Protein 1PVT (pdb70)

CATH classification: 3.40.225.10

Nearest PDB structures (foldseek):
  1pvt-assembly1_A  TM=1.004E+00  e=1.040E-46  Thermotoga maritima
  1gt7-assembly1_A  TM=8.682E-01  e=1.923E-16  Escherichia coli
  1ojr-assembly1_A  TM=8.677E-01  e=1.843E-15  Escherichia coli
  2v9e-assembly1_A  TM=8.369E-01  e=2.083E-15  Escherichia coli
  2v2a-assembly1_A  TM=8.675E-01  e=1.224E-14  Escherichia coli

Secondary structure (P-SEA, 3-state):
cccaaaaaaaaaaaaaaaaccccccccbbbbbbccccccccccccccccccccccccbbbbccccccccccccccbbbbbbbcccbbbbcccccccccccccccccccccccccccbbbbbbbccccccccccccccccccccaaaaaacccccccccccccccaaaaaaaaaaaccccccccccccbbbbcccaaaaaaaaaaaaaaaaaaaaaaaacccccc

Organism: Thermotoga maritima (strain ATCC 43589 / DSM 3109 / JCM 10099 / NBRC 100826 / MSB8) (NCBI:txid243274)

Structure (mmCIF, N/CA/C/O backbone):
data_1PVT
#
_entry.id   1PVT
#
_cell.length_a   108.510
_cell.length_b   108.510
_cell.length_c   53.996
_cell.angle_alpha   90.00
_cell.angle_beta   90.00
_cell.angle_gamma   90.00
#
_symmetry.space_group_name_H-M   'P 4 21 2'
#
loop_
_entity.id
_entity.type
_entity.pdbx_description
1 polymer 'sugar-phosphate aldolase'
2 water water
#
loop_
_atom_site.group_PDB
_atom_site.id
_atom_site.type_symbol
_atom_site.label_atom_id
_atom_site.label_alt_id
_atom_site.label_comp_id
_atom_site.label_asym_id
_atom_site.label_entity_id
_atom_site.label_seq_id
_atom_site.pdbx_PDB_ins_code
_atom_site.Cartn_x
_atom_site.Cartn_y
_atom_site.Cartn_z
_atom_site.occupancy
_atom_site.B_iso_or_equiv
_atom_site.auth_seq_id
_atom_site.auth_comp_id
_atom_site.auth_asym_id
_atom_site.auth_atom_id
_atom_site.pdbx_PDB_model_num
ATOM 1 N N . GLY A 1 1 X 5.604 31.357 -3.555 1.00 95.62 2 GLY A N 1
ATOM 2 C CA . GLY A 1 1 X 6.975 31.454 -2.983 1.00 96.04 2 GLY A CA 1
ATOM 3 C C . GLY A 1 1 X 6.965 31.401 -1.467 1.00 96.42 2 GLY A C 1
ATOM 4 O O . GLY A 1 1 X 7.416 32.338 -0.811 1.00 95.76 2 GLY A O 1
ATOM 5 N N . HIS A 1 2 X 6.453 30.298 -0.921 1.00 97.06 1 HIS A N 1
ATOM 6 C CA . HIS A 1 2 X 6.356 30.079 0.525 1.00 97.82 1 HIS A CA 1
ATOM 7 C C . HIS A 1 2 X 7.332 30.900 1.377 1.00 97.32 1 HIS A C 1
ATOM 8 O O . HIS A 1 2 X 6.934 31.489 2.382 1.00 97.10 1 HIS A O 1
ATOM 23 N N . ARG A 1 4 ? 9.213 33.707 0.414 1.00 92.30 2 ARG A N 1
ATOM 24 C CA . ARG A 1 4 ? 9.063 35.143 0.170 1.00 90.96 2 ARG A CA 1
ATOM 25 C C . ARG A 1 4 ? 7.837 35.769 0.859 1.00 88.66 2 ARG A C 1
ATOM 26 O O . ARG A 1 4 ? 7.801 36.976 1.115 1.00 87.89 2 ARG A O 1
ATOM 34 N N . GLU A 1 5 ? 6.832 34.943 1.139 1.00 86.26 3 GLU A N 1
ATOM 35 C CA . GLU A 1 5 ? 5.607 35.380 1.817 1.00 83.41 3 GLU A CA 1
ATOM 36 C C . GLU A 1 5 ? 5.882 35.379 3.326 1.00 79.75 3 GLU A C 1
ATOM 37 O O . GLU A 1 5 ? 5.480 36.296 4.046 1.00 79.46 3 GLU A O 1
ATOM 43 N N . THR A 1 6 ? 6.567 34.333 3.787 1.00 74.77 4 THR A N 1
ATOM 44 C CA . THR A 1 6 ? 6.940 34.183 5.185 1.00 69.52 4 THR A CA 1
ATOM 45 C C . THR A 1 6 ? 7.586 35.495 5.624 1.00 66.47 4 THR A C 1
ATOM 46 O O . THR A 1 6 ? 7.352 35.984 6.741 1.00 64.75 4 THR A O 1
ATOM 50 N N . ILE A 1 7 ? 8.389 36.057 4.718 1.00 63.80 5 ILE A N 1
ATOM 51 C CA . ILE A 1 7 ? 9.092 37.322 4.932 1.00 60.88 5 ILE A CA 1
ATOM 52 C C . ILE A 1 7 ? 8.116 38.418 5.294 1.00 60.70 5 ILE A C 1
ATOM 53 O O . ILE A 1 7 ? 8.327 39.163 6.250 1.00 60.71 5 ILE A O 1
ATOM 58 N N . ARG A 1 8 ? 7.061 38.525 4.496 1.00 60.47 6 ARG A N 1
ATOM 59 C CA . ARG A 1 8 ? 6.027 39.513 4.730 1.00 60.91 6 ARG A CA 1
ATOM 60 C C . ARG A 1 8 ? 5.420 39.257 6.102 1.00 59.25 6 ARG A C 1
ATOM 61 O O . ARG A 1 8 ? 5.116 40.195 6.835 1.00 59.91 6 ARG A O 1
ATOM 69 N N . GLU A 1 9 ? 5.274 37.983 6.456 1.00 58.39 7 GLU A N 1
ATOM 70 C CA . GLU A 1 9 ? 4.691 37.602 7.740 1.00 57.36 7 GLU A CA 1
ATOM 71 C C . GLU A 1 9 ? 5.585 38.051 8.872 1.00 54.20 7 GLU A C 1
ATOM 72 O O . GLU A 1 9 ? 5.122 38.397 9.961 1.00 52.92 7 GLU A O 1
ATOM 78 N N . ILE A 1 10 ? 6.880 38.026 8.609 1.00 51.54 8 ILE A N 1
ATOM 79 C CA . ILE A 1 10 ? 7.848 38.463 9.590 1.00 49.28 8 ILE A CA 1
ATOM 80 C C . ILE A 1 10 ? 7.840 39.982 9.666 1.00 47.57 8 ILE A C 1
ATOM 81 O O . ILE A 1 10 ? 7.815 40.554 10.755 1.00 47.92 8 ILE A O 1
ATOM 86 N N . GLN A 1 11 ? 7.871 40.634 8.507 1.00 45.72 9 GLN A N 1
ATOM 87 C CA . GLN A 1 11 ? 7.871 42.087 8.456 1.00 44.01 9 GLN A CA 1
ATOM 88 C C . GLN A 1 11 ? 6.647 42.669 9.142 1.00 43.27 9 GLN A C 1
ATOM 89 O O . GLN A 1 11 ? 6.749 43.650 9.880 1.00 43.15 9 GLN A O 1
ATOM 95 N N . LYS A 1 12 ? 5.493 42.059 8.903 1.00 42.68 10 LYS A N 1
ATOM 96 C CA . LYS A 1 12 ? 4.259 42.515 9.523 1.00 42.90 10 LYS A CA 1
ATOM 97 C C . LYS A 1 12 ? 4.401 42.473 11.046 1.00 40.98 10 LYS A C 1
ATOM 98 O O . LYS A 1 12 ? 4.021 43.417 11.734 1.00 42.20 10 LYS A O 1
ATOM 104 N N . VAL A 1 13 ? 4.961 41.388 11.572 1.00 39.65 11 VAL A N 1
ATOM 105 C CA . VAL A 1 13 ? 5.165 41.253 13.021 1.00 37.06 11 VAL A CA 1
ATOM 106 C C . VAL A 1 13 ? 6.154 42.301 13.550 1.00 35.29 11 VAL A C 1
ATOM 107 O O . VAL A 1 13 ? 5.970 42.843 14.641 1.00 33.90 11 VAL A O 1
ATOM 111 N N . ALA A 1 14 ? 7.195 42.580 12.773 1.00 33.08 12 ALA A N 1
ATOM 112 C CA . ALA A 1 14 ? 8.191 43.566 13.160 1.00 32.13 12 ALA A CA 1
ATOM 113 C C . ALA A 1 14 ? 7.488 44.881 13.341 1.00 33.55 12 ALA A C 1
ATOM 114 O O . ALA A 1 14 ? 7.765 45.612 14.279 1.00 33.90 12 ALA A O 1
ATOM 116 N N . TYR A 1 15 ? 6.574 45.185 12.428 1.00 35.84 13 TYR A N 1
ATOM 117 C CA . TYR A 1 15 ? 5.829 46.433 12.491 1.00 37.38 13 TYR A CA 1
ATOM 118 C C . TYR A 1 15 ? 5.021 46.542 13.765 1.00 37.31 13 TYR A C 1
ATOM 119 O O . TYR A 1 15 ? 5.176 47.491 14.528 1.00 37.73 13 TYR A O 1
ATOM 128 N N . TRP A 1 16 ? 4.146 45.575 13.995 1.00 37.42 14 TRP A N 1
ATOM 129 C CA . TRP A 1 16 ? 3.324 45.610 15.185 1.00 38.25 14 TRP A CA 1
ATOM 130 C C . TRP A 1 16 ? 4.122 45.674 16.465 1.00 38.94 14 TRP A C 1
ATOM 131 O O . TRP A 1 16 ? 3.713 46.294 17.444 1.00 40.36 14 TRP A O 1
ATOM 142 N N . LEU A 1 17 ? 5.274 45.030 16.441 1.00 39.86 15 LEU A N 1
ATOM 143 C CA . LEU A 1 17 ? 6.189 45.000 17.573 1.00 39.94 15 LEU A CA 1
ATOM 144 C C . LEU A 1 17 ? 6.649 46.439 17.894 1.00 39.81 15 LEU A C 1
ATOM 145 O O . LEU A 1 17 ? 6.648 46.866 19.056 1.00 40.00 15 LEU A O 1
ATOM 150 N N . ALA A 1 18 ? 7.032 47.175 16.849 1.00 39.65 16 ALA A N 1
ATOM 151 C CA . ALA A 1 18 ? 7.508 48.549 16.984 1.00 39.48 16 ALA A CA 1
ATOM 152 C C . ALA A 1 18 ? 6.397 49.532 17.326 1.00 39.21 16 ALA A C 1
ATOM 153 O O . ALA A 1 18 ? 6.534 50.349 18.231 1.00 40.03 16 ALA A O 1
ATOM 155 N N . ILE A 1 19 ? 5.292 49.443 16.602 1.00 38.75 17 ILE A N 1
ATOM 156 C CA . ILE A 1 19 ? 4.170 50.344 16.818 1.00 38.39 17 ILE A CA 1
ATOM 157 C C . ILE A 1 19 ? 3.569 50.212 18.204 1.00 38.68 17 ILE A C 1
ATOM 158 O O . ILE A 1 19 ? 3.094 51.190 18.751 1.00 39.29 17 ILE A O 1
ATOM 163 N N . LYS A 1 20 ? 3.571 49.012 18.773 1.00 39.07 18 LYS A N 1
ATOM 164 C CA . LYS A 1 20 ? 2.997 48.847 20.097 1.00 38.71 18 LYS A CA 1
ATOM 165 C C . LYS A 1 20 ? 4.063 48.969 21.161 1.00 38.66 18 LYS A C 1
ATOM 166 O O . LYS A 1 20 ? 3.823 48.697 22.334 1.00 39.57 18 LYS A O 1
ATOM 172 N N . GLY A 1 21 ? 5.248 49.391 20.739 1.00 38.42 19 GLY A N 1
ATOM 173 C CA . GLY A 1 21 ? 6.333 49.589 21.678 1.00 40.59 19 GLY A CA 1
ATOM 174 C C . GLY A 1 21 ? 6.905 48.338 22.303 1.00 42.70 19 GLY A C 1
ATOM 175 O O . GLY A 1 21 ? 7.787 48.405 23.169 1.00 44.08 19 GLY A O 1
ATOM 176 N N . LEU A 1 22 ? 6.415 47.186 21.876 1.00 43.31 20 LEU A N 1
ATOM 177 C CA . LEU A 1 22 ? 6.912 45.928 22.403 1.00 44.36 20 LEU A CA 1
ATOM 178 C C . LEU A 1 22 ? 8.424 45.774 22.173 1.00 45.69 20 LEU A C 1
ATOM 179 O O . LEU A 1 22 ? 9.113 45.095 22.930 1.00 45.99 20 LEU A O 1
ATOM 184 N N . SER A 1 23 ? 8.949 46.419 21.138 1.00 47.37 21 SER A N 1
ATOM 185 C CA . SER A 1 23 ? 10.376 46.331 20.859 1.00 48.74 21 SER A CA 1
ATOM 186 C C . SER A 1 23 ? 10.974 47.721 20.585 1.00 50.76 21 SER A C 1
ATOM 187 O O . SER A 1 23 ? 10.382 48.532 19.868 1.00 51.35 21 SER A O 1
ATOM 190 N N . GLU A 1 24 ? 12.144 47.996 21.161 1.00 52.94 22 GLU A N 1
ATOM 191 C CA . GLU A 1 24 ? 12.799 49.293 20.982 1.00 54.58 22 GLU A CA 1
ATOM 192 C C . GLU A 1 24 ? 14.263 49.206 20.580 1.00 53.41 22 GLU A C 1
ATOM 193 O O . GLU A 1 24 ? 14.948 48.237 20.897 1.00 53.89 22 GLU A O 1
ATOM 199 N N . ALA A 1 25 ? 14.747 50.240 19.906 1.00 51.57 23 ALA A N 1
ATOM 200 C CA . ALA A 1 25 ? 16.125 50.246 19.471 1.00 50.64 23 ALA A CA 1
ATOM 201 C C . ALA A 1 25 ? 16.280 49.021 18.585 1.00 51.59 23 ALA A C 1
ATOM 202 O O . ALA A 1 25 ? 15.457 48.781 17.707 1.00 50.92 23 ALA A O 1
ATOM 204 N N . ASN A 1 26 ? 17.321 48.236 18.827 1.00 52.51 24 ASN A N 1
ATOM 205 C CA . ASN A 1 26 ? 17.568 47.032 18.043 1.00 53.71 24 ASN A CA 1
ATOM 206 C C . ASN A 1 26 ? 17.421 45.820 18.935 1.00 54.54 24 ASN A C 1
ATOM 207 O O . ASN A 1 26 ? 17.840 44.723 18.578 1.00 55.00 24 ASN A O 1
ATOM 212 N N . ALA A 1 27 ? 16.826 46.034 20.099 1.00 55.19 25 ALA A N 1
ATOM 213 C CA . ALA A 1 27 ? 16.629 44.978 21.079 1.00 56.05 25 ALA A CA 1
ATOM 214 C C . ALA A 1 27 ? 15.447 44.098 20.726 1.00 57.00 25 ALA A C 1
ATOM 215 O O . ALA A 1 27 ? 14.338 44.283 21.248 1.00 60.32 25 ALA A O 1
ATOM 217 N N . GLY A 1 28 ? 15.680 43.132 19.854 1.00 56.11 26 GLY A N 1
ATOM 218 C CA . GLY A 1 28 ? 14.607 42.240 19.458 1.00 55.22 26 GLY A CA 1
ATOM 219 C C . GLY A 1 28 ? 14.884 41.588 18.112 1.00 54.27 26 GLY A C 1
ATOM 220 O O . GLY A 1 28 ? 15.286 42.266 17.154 1.00 55.33 26 GLY A O 1
ATOM 221 N N . ASN A 1 29 ? 14.672 40.276 18.036 1.00 50.78 27 ASN A N 1
ATOM 222 C CA . ASN A 1 29 ? 14.909 39.550 16.807 1.00 47.33 27 ASN A CA 1
ATOM 223 C C . ASN A 1 29 ? 13.823 38.546 16.609 1.00 45.78 27 ASN A C 1
ATOM 224 O O . ASN A 1 29 ? 13.103 38.202 17.547 1.00 44.83 27 ASN A O 1
ATOM 229 N N . ILE A 1 30 ? 13.727 38.064 15.379 1.00 44.74 28 ILE A N 1
ATOM 230 C CA . ILE A 1 30 ? 12.726 37.078 15.013 1.00 43.02 28 ILE A CA 1
ATOM 231 C C . ILE A 1 30 ? 13.433 36.005 14.217 1.00 45.02 28 ILE A C 1
ATOM 232 O O . ILE A 1 30 ? 14.438 36.277 13.570 1.00 45.43 28 ILE A O 1
ATOM 237 N N . SER A 1 31 ? 12.920 34.785 14.266 1.00 49.12 29 SER A N 1
ATOM 238 C CA . SER A 1 31 ? 13.518 33.685 13.506 1.00 53.46 29 SER A CA 1
ATOM 239 C C . SER A 1 31 ? 12.461 32.640 13.139 1.00 55.42 29 SER A C 1
ATOM 240 O O . SER A 1 31 ? 11.679 32.178 13.990 1.00 54.57 29 SER A O 1
ATOM 243 N N . VAL A 1 32 ? 12.434 32.279 11.861 1.00 58.14 30 VAL A N 1
ATOM 244 C CA . VAL A 1 32 ? 11.476 31.293 11.386 1.00 62.16 30 VAL A CA 1
ATOM 245 C C . VAL A 1 32 ? 12.231 30.183 10.672 1.00 65.08 30 VAL A C 1
ATOM 246 O O . VAL A 1 32 ? 13.150 30.438 9.885 1.00 65.24 30 VAL A O 1
ATOM 250 N N . ARG A 1 33 ? 11.833 28.950 10.956 1.00 68.97 31 ARG A N 1
ATOM 251 C CA . ARG A 1 33 ? 12.463 27.789 10.355 1.00 72.05 31 ARG A CA 1
ATOM 252 C C . ARG A 1 33 ? 11.697 27.365 9.115 1.00 74.26 31 ARG A C 1
ATOM 253 O O . ARG A 1 33 ? 10.512 27.050 9.182 1.00 73.96 31 ARG A O 1
ATOM 261 N N . LEU A 1 34 ? 12.376 27.392 7.976 1.00 77.75 32 LEU A N 1
ATOM 262 C CA . LEU A 1 34 ? 11.769 26.982 6.721 1.00 81.68 32 LEU A CA 1
ATOM 263 C C . LEU A 1 34 ? 11.825 25.457 6.630 1.00 85.13 32 LEU A C 1
ATOM 264 O O . LEU A 1 34 ? 12.842 24.836 6.960 1.00 85.95 32 LEU A O 1
ATOM 269 N N . ASP A 1 35 ? 10.725 24.860 6.184 1.00 88.75 33 ASP A N 1
ATOM 270 C CA . ASP A 1 35 ? 10.607 23.406 6.042 1.00 91.70 33 ASP A CA 1
ATOM 271 C C . ASP A 1 35 ? 11.294 22.863 4.780 1.00 92.89 33 ASP A C 1
ATOM 272 O O . ASP A 1 35 ? 12.266 22.107 4.855 1.00 92.57 33 ASP A O 1
ATOM 277 N N . GLU A 1 36 ? 10.776 23.259 3.624 1.00 94.41 34 GLU A N 1
ATOM 278 C CA . GLU A 1 36 ? 11.314 22.825 2.344 1.00 96.42 34 GLU A CA 1
ATOM 279 C C . GLU A 1 36 ? 12.681 23.459 2.123 1.00 97.93 34 GLU A C 1
ATOM 280 O O . GLU A 1 36 ? 13.547 23.410 2.998 1.00 98.04 34 GLU A O 1
ATOM 286 N N . ARG A 1 37 ? 12.865 24.046 0.943 1.00 99.82 35 ARG A N 1
ATOM 287 C CA . ARG A 1 37 ? 14.113 24.711 0.583 1.00 101.33 35 ARG A CA 1
ATOM 288 C C . ARG A 1 37 ? 13.779 25.881 -0.318 1.00 101.62 35 ARG A C 1
ATOM 289 O O . ARG A 1 37 ? 12.833 25.821 -1.098 1.00 102.17 35 ARG A O 1
ATOM 297 N N . PRO A 1 38 ? 14.557 26.964 -0.223 1.00 101.86 36 PRO A N 1
ATOM 298 C CA . PRO A 1 38 ? 14.402 28.201 -0.999 1.00 103.21 36 PRO A CA 1
ATOM 299 C C . PRO A 1 38 ? 14.434 28.022 -2.522 1.00 104.84 36 PRO A C 1
ATOM 300 O O . PRO A 1 38 ? 15.425 27.536 -3.064 1.00 105.71 36 PRO A O 1
ATOM 304 N N . GLU A 1 39 ? 13.358 28.419 -3.205 1.00 106.36 37 GLU A N 1
ATOM 305 C CA . GLU A 1 39 ? 13.296 28.310 -4.667 1.00 107.68 37 GLU A CA 1
ATOM 306 C C . GLU A 1 39 ? 14.335 29.234 -5.304 1.00 107.61 37 GLU A C 1
ATOM 307 O O . GLU A 1 39 ? 15.150 28.798 -6.121 1.00 107.63 37 GLU A O 1
ATOM 313 N N . GLY A 1 40 ? 14.299 30.511 -4.936 1.00 107.55 38 GLY A N 1
ATOM 314 C CA . GLY A 1 40 ? 15.267 31.447 -5.473 1.00 107.89 38 GLY A CA 1
ATOM 315 C C . GLY A 1 40 ? 16.610 31.160 -4.832 1.00 108.14 38 GLY A C 1
ATOM 316 O O . GLY A 1 40 ? 17.153 31.984 -4.087 1.00 107.72 38 GLY A O 1
ATOM 317 N N . TYR A 1 41 ? 17.146 29.974 -5.107 1.00 108.43 39 TYR A N 1
ATOM 318 C CA . TYR A 1 41 ? 18.426 29.593 -4.532 1.00 108.36 39 TYR A CA 1
ATOM 319 C C . TYR A 1 41 ? 19.499 30.549 -5.016 1.00 107.20 39 TYR A C 1
ATOM 320 O O . TYR A 1 41 ? 19.739 30.671 -6.220 1.00 107.67 39 TYR A O 1
ATOM 329 N N . GLU A 1 42 ? 20.143 31.229 -4.073 1.00 104.81 40 GLU A N 1
ATOM 330 C CA . GLU A 1 42 ? 21.165 32.199 -4.419 1.00 102.63 40 GLU A CA 1
ATOM 331 C C . GLU A 1 42 ? 22.196 32.416 -3.313 1.00 99.51 40 GLU A C 1
ATOM 332 O O . GLU A 1 42 ? 22.071 33.355 -2.527 1.00 100.40 40 GLU A O 1
ATOM 338 N N . VAL A 1 43 ? 23.217 31.564 -3.251 1.00 94.47 41 VAL A N 1
ATOM 339 C CA . VAL A 1 43 ? 24.243 31.712 -2.226 1.00 89.83 41 VAL A CA 1
ATOM 340 C C . VAL A 1 43 ? 25.076 32.955 -2.489 1.00 87.91 41 VAL A C 1
ATOM 341 O O . VAL A 1 43 ? 25.787 33.042 -3.487 1.00 87.60 41 VAL A O 1
ATOM 345 N N . LYS A 1 44 ? 24.979 33.918 -1.581 1.00 85.70 42 LYS A N 1
ATOM 346 C CA . LYS A 1 44 ? 25.698 35.175 -1.714 1.00 83.48 42 LYS A CA 1
ATOM 347 C C . LYS A 1 44 ? 26.917 35.155 -0.811 1.00 81.20 42 LYS A C 1
ATOM 348 O O . LYS A 1 44 ? 27.936 35.768 -1.113 1.00 80.79 42 LYS A O 1
ATOM 354 N N . SER A 1 45 ? 26.816 34.446 0.304 1.00 79.17 43 SER A N 1
ATOM 355 C CA . SER A 1 45 ? 27.939 34.398 1.217 1.00 77.97 43 SER A CA 1
ATOM 356 C C . SER A 1 45 ? 28.003 33.160 2.097 1.00 77.97 43 SER A C 1
ATOM 357 O O . SER A 1 45 ? 27.000 32.502 2.367 1.00 77.76 43 SER A O 1
ATOM 360 N N . VAL A 1 46 ? 29.220 32.859 2.530 1.00 78.36 44 VAL A N 1
ATOM 361 C CA . VAL A 1 46 ? 29.513 31.727 3.397 1.00 78.59 44 VAL A CA 1
ATOM 362 C C . VAL A 1 46 ? 30.131 32.267 4.676 1.00 78.18 44 VAL A C 1
ATOM 363 O O . VAL A 1 46 ? 31.009 33.136 4.641 1.00 78.20 44 VAL A O 1
ATOM 367 N N . ASN A 1 47 ? 29.695 31.749 5.811 1.00 77.62 45 ASN A N 1
ATOM 368 C CA . ASN A 1 47 ? 30.235 32.251 7.053 1.00 77.10 45 ASN A CA 1
ATOM 369 C C . ASN A 1 47 ? 30.481 31.152 8.069 1.00 77.57 45 ASN A C 1
ATOM 370 O O . ASN A 1 47 ? 29.957 30.035 7.947 1.00 76.87 45 ASN A O 1
ATOM 375 N N . GLU A 1 48 ? 31.283 31.493 9.072 1.00 78.42 46 GLU A N 1
ATOM 376 C CA . GLU A 1 48 ? 31.654 30.568 10.133 1.00 80.00 46 GLU A CA 1
ATOM 377 C C . GLU A 1 48 ? 30.769 30.692 11.363 1.00 79.32 46 GLU A C 1
ATOM 378 O O . GLU A 1 48 ? 30.666 31.765 11.958 1.00 78.65 46 GLU A O 1
ATOM 384 N N . TYR A 1 49 ? 30.139 29.584 11.740 1.00 78.85 47 TYR A N 1
ATOM 385 C CA . TYR A 1 49 ? 29.289 29.557 12.918 1.00 79.04 47 TYR A CA 1
ATOM 386 C C . TYR A 1 49 ? 30.017 30.183 14.103 1.00 81.19 47 TYR A C 1
ATOM 387 O O . TYR A 1 49 ? 29.389 30.741 15.002 1.00 82.00 47 TYR A O 1
ATOM 396 N N . GLY A 1 50 ? 31.344 30.088 14.099 1.00 82.72 48 GLY A N 1
ATOM 397 C CA . GLY A 1 50 ? 32.126 30.621 15.200 1.00 83.64 48 GLY A CA 1
ATOM 398 C C . GLY A 1 50 ? 32.220 29.527 16.247 1.00 84.40 48 GLY A C 1
ATOM 399 O O . GLY A 1 50 ? 32.886 29.663 17.272 1.00 83.13 48 GLY A O 1
ATOM 400 N N . PHE A 1 51 ? 31.526 28.431 15.960 1.00 86.37 49 PHE A N 1
ATOM 401 C CA . PHE A 1 51 ? 31.480 27.256 16.822 1.00 89.13 49 PHE A CA 1
ATOM 402 C C . PHE A 1 51 ? 31.113 26.051 15.957 1.00 90.53 49 PHE A C 1
ATOM 403 O O . PHE A 1 51 ? 30.733 26.219 14.795 1.00 91.05 49 PHE A O 1
ATOM 411 N N . ASP A 1 52 ? 31.219 24.841 16.501 1.00 91.74 50 ASP A N 1
ATOM 412 C CA . ASP A 1 52 ? 30.894 23.667 15.698 1.00 92.74 50 ASP A CA 1
ATOM 413 C C . ASP A 1 52 ? 29.460 23.181 15.789 1.00 92.71 50 ASP A C 1
ATOM 414 O O . ASP A 1 52 ? 29.044 22.583 16.790 1.00 92.92 50 ASP A O 1
ATOM 419 N N . TYR A 1 53 ? 28.719 23.414 14.713 1.00 92.07 51 TYR A N 1
ATOM 420 C CA . TYR A 1 53 ? 27.334 23.005 14.640 1.00 91.50 51 TYR A CA 1
ATOM 421 C C . TYR A 1 53 ? 27.241 21.535 14.258 1.00 91.62 51 TYR A C 1
ATOM 422 O O . TYR A 1 53 ? 27.798 21.108 13.248 1.00 90.71 51 TYR A O 1
ATOM 431 N N . ASP A 1 54 ? 26.526 20.771 15.077 1.00 92.61 52 ASP A N 1
ATOM 432 C CA . ASP A 1 54 ? 26.352 19.344 14.851 1.00 93.75 52 ASP A CA 1
ATOM 433 C C . ASP A 1 54 ? 24.878 18.940 14.831 1.00 93.33 52 ASP A C 1
ATOM 434 O O . ASP A 1 54 ? 24.536 17.784 15.077 1.00 93.55 52 ASP A O 1
ATOM 439 N N . GLY A 1 55 ? 24.000 19.893 14.544 1.00 93.26 53 GLY A N 1
ATOM 440 C CA . GLY A 1 55 ? 22.583 19.580 14.492 1.00 93.05 53 GLY A CA 1
ATOM 441 C C . GLY A 1 55 ? 22.175 19.307 13.056 1.00 92.99 53 GLY A C 1
ATOM 442 O O . GLY A 1 55 ? 22.994 19.478 12.150 1.00 93.38 53 GLY A O 1
ATOM 443 N N . PRO A 1 56 ? 20.923 18.880 12.806 1.00 92.75 54 PRO A N 1
ATOM 444 C CA . PRO A 1 56 ? 20.461 18.597 11.439 1.00 91.72 54 PRO A CA 1
ATOM 445 C C . PRO A 1 56 ? 20.616 19.783 10.484 1.00 90.43 54 PRO A C 1
ATOM 446 O O . PRO A 1 56 ? 21.034 20.872 10.876 1.00 89.52 54 PRO A O 1
ATOM 450 N N . GLU A 1 57 ? 20.281 19.556 9.223 1.00 89.26 55 GLU A N 1
ATOM 451 C CA . GLU A 1 57 ? 20.365 20.602 8.216 1.00 87.75 55 GLU A CA 1
ATOM 452 C C . GLU A 1 57 ? 19.034 21.341 8.201 1.00 86.29 55 GLU A C 1
ATOM 453 O O . GLU A 1 57 ? 17.988 20.728 8.431 1.00 86.01 55 GLU A O 1
ATOM 467 N N . TYR A 1 59 ? 16.934 25.467 6.934 1.00 73.64 57 TYR A N 1
ATOM 468 C CA . TYR A 1 59 ? 16.935 26.794 6.336 1.00 70.50 57 TYR A CA 1
ATOM 469 C C . TYR A 1 59 ? 16.145 27.668 7.289 1.00 68.38 57 TYR A C 1
ATOM 470 O O . TYR A 1 59 ? 14.996 27.367 7.603 1.00 68.53 57 TYR A O 1
ATOM 479 N N . LEU A 1 60 ? 16.749 28.743 7.768 1.00 65.70 58 LEU A N 1
ATOM 480 C CA . LEU A 1 60 ? 16.012 29.608 8.661 1.00 63.17 58 LEU A CA 1
ATOM 481 C C . LEU A 1 60 ? 16.214 31.089 8.358 1.00 60.67 58 LEU A C 1
ATOM 482 O O . LEU A 1 60 ? 17.305 31.540 7.968 1.00 59.04 58 LEU A O 1
ATOM 487 N N . LEU A 1 61 ? 15.117 31.824 8.525 1.00 57.55 59 LEU A N 1
ATOM 488 C CA . LEU A 1 61 ? 15.063 33.258 8.321 1.00 53.59 59 LEU A CA 1
ATOM 489 C C . LEU A 1 61 ? 15.235 33.877 9.693 1.00 51.40 59 LEU A C 1
ATOM 490 O O . LEU A 1 61 ? 14.535 33.514 10.636 1.00 50.69 59 LEU A O 1
ATOM 495 N N . ILE A 1 62 ? 16.180 34.794 9.814 1.00 49.41 60 ILE A N 1
ATOM 496 C CA . ILE A 1 62 ? 16.402 35.441 11.090 1.00 48.14 60 ILE A CA 1
ATOM 497 C C . ILE A 1 62 ? 16.822 36.876 10.845 1.00 47.32 60 ILE A C 1
ATOM 498 O O . ILE A 1 62 ? 17.494 37.184 9.867 1.00 46.03 60 ILE A O 1
ATOM 503 N N . THR A 1 63 ? 16.398 37.761 11.733 1.00 48.16 61 THR A N 1
ATOM 504 C CA . THR A 1 63 ? 16.740 39.161 11.605 1.00 47.66 61 THR A CA 1
ATOM 505 C C . THR A 1 63 ? 18.258 39.251 11.625 1.00 48.66 61 THR A C 1
ATOM 506 O O . THR A 1 63 ? 18.926 38.440 12.263 1.00 48.95 61 THR A O 1
ATOM 510 N N . ALA A 1 64 ? 18.794 40.222 10.894 1.00 50.31 62 ALA A N 1
ATOM 511 C CA . ALA A 1 64 ? 20.234 40.442 10.813 1.00 51.39 62 ALA A CA 1
ATOM 512 C C . ALA A 1 64 ? 20.726 41.211 12.021 1.00 52.20 62 ALA A C 1
ATOM 513 O O . ALA A 1 64 ? 19.949 41.620 12.871 1.00 53.75 62 ALA A O 1
ATOM 515 N N . THR A 1 65 ? 22.029 41.425 12.082 1.00 53.72 63 THR A N 1
ATOM 516 C CA . THR A 1 65 ? 22.618 42.125 13.206 1.00 54.02 63 THR A CA 1
ATOM 517 C C . THR A 1 65 ? 22.406 43.628 13.090 1.00 53.29 63 THR A C 1
ATOM 518 O O . THR A 1 65 ? 22.538 44.202 12.011 1.00 52.28 63 THR A O 1
ATOM 522 N N . GLY A 1 66 ? 22.051 44.243 14.218 1.00 54.28 64 GLY A N 1
ATOM 523 C CA . GLY A 1 66 ? 21.802 45.677 14.275 1.00 54.06 64 GLY A CA 1
ATOM 524 C C . GLY A 1 66 ? 20.413 46.046 13.785 1.00 52.79 64 GLY A C 1
ATOM 525 O O . GLY A 1 66 ? 20.044 47.230 13.737 1.00 52.60 64 GLY A O 1
ATOM 526 N N . SER A 1 67 ? 19.648 45.018 13.425 1.00 51.58 65 SER A N 1
ATOM 527 C CA . SER A 1 67 ? 18.300 45.196 12.912 1.00 50.24 65 SER A CA 1
ATOM 528 C C . SER A 1 67 ? 17.328 45.691 13.977 1.00 49.23 65 SER A C 1
ATOM 529 O O . SER A 1 67 ? 17.325 45.223 15.126 1.00 48.60 65 SER A O 1
ATOM 532 N N . ARG A 1 68 ? 16.509 46.653 13.559 1.00 47.80 66 ARG A N 1
ATOM 533 C CA . ARG A 1 68 ? 15.504 47.268 14.397 1.00 44.81 66 ARG A CA 1
ATOM 534 C C . ARG A 1 68 ? 14.158 47.022 13.754 1.00 42.62 66 ARG A C 1
ATOM 535 O O . ARG A 1 68 ? 13.971 47.263 12.567 1.00 40.25 66 ARG A O 1
ATOM 551 N N . ARG A 1 70 ? 11.487 48.584 13.726 1.00 42.68 68 ARG A N 1
ATOM 552 C CA . ARG A 1 70 ? 10.846 49.729 13.082 1.00 43.41 68 ARG A CA 1
ATOM 553 C C . ARG A 1 70 ? 11.414 49.909 11.711 1.00 43.43 68 ARG A C 1
ATOM 554 O O . ARG A 1 70 ? 11.009 50.803 10.976 1.00 42.48 68 ARG A O 1
ATOM 562 N N . GLU A 1 71 ? 12.355 49.030 11.376 1.00 45.37 69 GLU A N 1
ATOM 563 C CA . GLU A 1 71 ? 13.018 49.053 10.082 1.00 46.36 69 GLU A CA 1
ATOM 564 C C . GLU A 1 71 ? 12.848 47.756 9.294 1.00 45.70 69 GLU A C 1
ATOM 565 O O . GLU A 1 71 ? 12.585 47.797 8.092 1.00 47.43 69 GLU A O 1
ATOM 571 N N . VAL A 1 72 ? 12.977 46.605 9.949 1.00 44.66 70 VAL A N 1
ATOM 572 C CA . VAL A 1 72 ? 12.842 45.364 9.212 1.00 43.47 70 VAL A CA 1
ATOM 573 C C . VAL A 1 72 ? 11.440 45.188 8.652 1.00 44.90 70 VAL A C 1
ATOM 574 O O . VAL A 1 72 ? 11.220 44.370 7.757 1.00 45.63 70 VAL A O 1
ATOM 578 N N . TYR A 1 73 ? 10.481 45.951 9.158 1.00 46.53 71 TYR A N 1
ATOM 579 C CA . TYR A 1 73 ? 9.126 45.812 8.638 1.00 49.14 71 TYR A CA 1
ATOM 580 C C . TYR A 1 73 ? 9.054 46.542 7.313 1.00 50.37 71 TYR A C 1
ATOM 581 O O . TYR A 1 73 ? 8.139 46.329 6.524 1.00 51.90 71 TYR A O 1
ATOM 590 N N . GLU A 1 74 ? 10.027 47.405 7.073 1.00 51.54 72 GLU A N 1
ATOM 591 C CA . GLU A 1 74 ? 10.074 48.174 5.843 1.00 54.04 72 GLU A CA 1
ATOM 592 C C . GLU A 1 74 ? 11.102 47.656 4.843 1.00 55.52 72 GLU A C 1
ATOM 593 O O . GLU A 1 74 ? 10.846 47.591 3.642 1.00 55.15 72 GLU A O 1
ATOM 599 N N . ASP A 1 75 ? 12.272 47.303 5.357 1.00 56.94 73 ASP A N 1
ATOM 600 C CA . ASP A 1 75 ? 13.383 46.835 4.542 1.00 58.24 73 ASP A CA 1
ATOM 601 C C . ASP A 1 75 ? 13.652 45.347 4.767 1.00 58.26 73 ASP A C 1
ATOM 602 O O . ASP A 1 75 ? 14.218 44.963 5.787 1.00 58.69 73 ASP A O 1
ATOM 607 N N . ASP A 1 76 ? 13.251 44.511 3.811 1.00 58.73 74 ASP A N 1
ATOM 608 C CA . ASP A 1 76 ? 13.441 43.067 3.934 1.00 57.70 74 ASP A CA 1
ATOM 609 C C . ASP A 1 76 ? 14.900 42.664 3.743 1.00 55.84 74 ASP A C 1
ATOM 610 O O . ASP A 1 76 ? 15.235 41.484 3.788 1.00 55.89 74 ASP A O 1
ATOM 615 N N . SER A 1 77 ? 15.768 43.645 3.526 1.00 53.41 75 SER A N 1
ATOM 616 C CA . SER A 1 77 ? 17.180 43.355 3.367 1.00 51.97 75 SER A CA 1
ATOM 617 C C . SER A 1 77 ? 17.715 43.150 4.771 1.00 52.10 75 SER A C 1
ATOM 618 O O . SER A 1 77 ? 18.843 42.711 4.955 1.00 51.28 75 SER A O 1
ATOM 621 N N . LYS A 1 78 ? 16.899 43.504 5.761 1.00 52.28 76 LYS A N 1
ATOM 622 C CA . LYS A 1 78 ? 17.273 43.360 7.166 1.00 51.73 76 LYS A CA 1
ATOM 623 C C . LYS A 1 78 ? 16.900 41.969 7.675 1.00 52.00 76 LYS A C 1
ATOM 624 O O . LYS A 1 78 ? 16.973 41.708 8.871 1.00 51.89 76 LYS A O 1
ATOM 630 N N . ILE A 1 79 ? 16.477 41.085 6.776 1.00 52.77 77 ILE A N 1
ATOM 631 C CA . ILE A 1 79 ? 16.112 39.722 7.165 1.00 53.23 77 ILE A CA 1
ATOM 632 C C . ILE A 1 79 ? 17.016 38.735 6.442 1.00 53.52 77 ILE A C 1
ATOM 633 O O . ILE A 1 79 ? 17.176 38.820 5.228 1.00 53.84 77 ILE A O 1
ATOM 638 N N . CYS A 1 80 ? 17.602 37.800 7.187 1.00 54.23 78 CYS A N 1
ATOM 639 C CA . CYS A 1 80 ? 18.507 36.815 6.599 1.00 53.57 78 CYS A CA 1
ATOM 640 C C . CYS A 1 80 ? 17.902 35.437 6.379 1.00 53.15 78 CYS A C 1
ATOM 641 O O . CYS A 1 80 ? 17.233 34.881 7.252 1.00 52.01 78 CYS A O 1
ATOM 644 N N . LEU A 1 81 ? 18.129 34.910 5.181 1.00 54.02 79 LEU A N 1
ATOM 645 C CA . LEU A 1 81 ? 17.687 33.570 4.835 1.00 55.42 79 LEU A CA 1
ATOM 646 C C . LEU A 1 81 ? 18.982 32.795 4.918 1.00 56.14 79 LEU A C 1
ATOM 647 O O . LEU A 1 81 ? 19.971 33.156 4.286 1.00 55.10 79 LEU A O 1
ATOM 652 N N . LEU A 1 82 ? 18.986 31.732 5.699 1.00 57.15 80 LEU A N 1
ATOM 653 C CA . LEU A 1 82 ? 20.208 30.980 5.854 1.00 58.32 80 LEU A CA 1
ATOM 654 C C . LEU A 1 82 ? 20.025 29.497 5.687 1.00 60.00 80 LEU A C 1
ATOM 655 O O . LEU A 1 82 ? 18.949 28.952 5.940 1.00 60.89 80 LEU A O 1
ATOM 660 N N . HIS A 1 83 ? 21.092 28.844 5.255 1.00 61.59 81 HIS A N 1
ATOM 661 C CA . HIS A 1 83 ? 21.073 27.405 5.117 1.00 63.42 81 HIS A CA 1
ATOM 662 C C . HIS A 1 83 ? 22.043 26.934 6.196 1.00 63.76 81 HIS A C 1
ATOM 663 O O . HIS A 1 83 ? 23.237 27.275 6.178 1.00 62.36 81 HIS A O 1
ATOM 670 N N . VAL A 1 84 ? 21.507 26.184 7.156 1.00 65.17 82 VAL A N 1
ATOM 671 C CA . VAL A 1 84 ? 22.295 25.678 8.266 1.00 66.54 82 VAL A CA 1
ATOM 672 C C . VAL A 1 84 ? 22.814 24.272 7.989 1.00 67.64 82 VAL A C 1
ATOM 673 O O . VAL A 1 84 ? 22.064 23.284 7.980 1.00 66.61 82 VAL A O 1
ATOM 677 N N . LEU A 1 85 ? 24.120 24.214 7.744 1.00 69.23 83 LEU A N 1
ATOM 678 C CA . LEU A 1 85 ? 24.806 22.970 7.455 1.00 70.97 83 LEU A CA 1
ATOM 679 C C . LEU A 1 85 ? 25.740 22.630 8.577 1.00 72.21 83 LEU A C 1
ATOM 680 O O . LEU A 1 85 ? 26.524 23.474 9.028 1.00 72.81 83 LEU A O 1
ATOM 685 N N . PRO A 1 86 ? 25.671 21.381 9.046 1.00 72.86 84 PRO A N 1
ATOM 686 C CA . PRO A 1 86 ? 26.540 20.943 10.133 1.00 72.36 84 PRO A CA 1
ATOM 687 C C . PRO A 1 86 ? 27.949 21.425 9.840 1.00 71.91 84 PRO A C 1
ATOM 688 O O . PRO A 1 86 ? 28.243 21.940 8.754 1.00 71.19 84 PRO A O 1
ATOM 692 N N . GLY A 1 87 ? 28.830 21.254 10.805 1.00 72.01 85 GLY A N 1
ATOM 693 C CA . GLY A 1 87 ? 30.185 21.687 10.582 1.00 73.02 85 GLY A CA 1
ATOM 694 C C . GLY A 1 87 ? 30.330 23.051 11.183 1.00 73.94 85 GLY A C 1
ATOM 695 O O . GLY A 1 87 ? 29.655 23.378 12.157 1.00 73.92 85 GLY A O 1
ATOM 696 N N . LYS A 1 88 ? 31.196 23.859 10.591 1.00 75.37 86 LYS A N 1
ATOM 697 C CA . LYS A 1 88 ? 31.449 25.192 11.107 1.00 77.20 86 LYS A CA 1
ATOM 698 C C . LYS A 1 88 ? 30.979 26.259 10.132 1.00 76.88 86 LYS A C 1
ATOM 699 O O . LYS A 1 88 ? 31.195 27.457 10.346 1.00 76.52 86 LYS A O 1
ATOM 705 N N . HIS A 1 89 ? 30.314 25.827 9.067 1.00 76.81 87 HIS A N 1
ATOM 706 C CA . HIS A 1 89 ? 29.856 26.781 8.081 1.00 76.03 87 HIS A CA 1
ATOM 707 C C . HIS A 1 89 ? 28.381 26.775 7.765 1.00 74.91 87 HIS A C 1
ATOM 708 O O . HIS A 1 89 ? 27.709 25.734 7.751 1.00 73.94 87 HIS A O 1
ATOM 715 N N . TYR A 1 90 ? 27.896 27.988 7.537 1.00 74.07 88 TYR A N 1
ATOM 716 C CA . TYR A 1 90 ? 26.514 28.237 7.181 1.00 73.55 88 TYR A CA 1
ATOM 717 C C . TYR A 1 90 ? 26.627 29.246 6.055 1.00 73.41 88 TYR A C 1
ATOM 718 O O . TYR A 1 90 ? 27.590 30.026 6.011 1.00 71.80 88 TYR A O 1
ATOM 727 N N . GLU A 1 91 ? 25.657 29.235 5.150 1.00 74.03 89 GLU A N 1
ATOM 728 C CA . GLU A 1 91 ? 25.688 30.152 4.019 1.00 75.25 89 GLU A CA 1
ATOM 729 C C . GLU A 1 91 ? 24.508 31.127 3.977 1.00 74.32 89 GLU A C 1
ATOM 730 O O . GLU A 1 91 ? 23.391 30.790 4.371 1.00 72.74 89 GLU A O 1
ATOM 736 N N . ILE A 1 92 ? 24.776 32.342 3.512 1.00 74.42 90 ILE A N 1
ATOM 737 C CA . ILE A 1 92 ? 23.753 33.365 3.418 1.00 75.12 90 ILE A CA 1
ATOM 738 C C . ILE A 1 92 ? 23.148 33.435 2.023 1.00 76.66 90 ILE A C 1
ATOM 739 O O . ILE A 1 92 ? 23.851 33.686 1.045 1.00 76.49 90 ILE A O 1
ATOM 744 N N . LEU A 1 93 ? 21.838 33.207 1.945 1.00 78.66 91 LEU A N 1
ATOM 745 C CA . LEU A 1 93 ? 21.088 33.254 0.685 1.00 80.00 91 LEU A CA 1
ATOM 746 C C . LEU A 1 93 ? 20.525 34.662 0.478 1.00 81.12 91 LEU A C 1
ATOM 747 O O . LEU A 1 93 ? 20.639 35.230 -0.612 1.00 81.75 91 LEU A O 1
ATOM 752 N N . HIS A 1 94 ? 19.902 35.210 1.523 1.00 82.04 92 HIS A N 1
ATOM 753 C CA . HIS A 1 94 ? 19.358 36.566 1.479 1.00 82.26 92 HIS A CA 1
ATOM 754 C C . HIS A 1 94 ? 19.855 37.346 2.703 1.00 81.21 92 HIS A C 1
ATOM 755 O O . HIS A 1 94 ? 20.151 36.757 3.753 1.00 80.98 92 HIS A O 1
ATOM 762 N N . GLY A 1 95 ? 19.970 38.665 2.548 1.00 79.82 93 GLY A N 1
ATOM 763 C CA . GLY A 1 95 ? 20.426 39.510 3.636 1.00 78.69 93 GLY A CA 1
ATOM 764 C C . GLY A 1 95 ? 21.521 40.464 3.209 1.00 77.64 93 GLY A C 1
ATOM 765 O O . GLY A 1 95 ? 22.103 40.310 2.142 1.00 78.10 93 GLY A O 1
ATOM 766 N N . ASN A 1 96 ? 21.804 41.458 4.042 1.00 76.35 94 ASN A N 1
ATOM 767 C CA . ASN A 1 96 ? 22.843 42.425 3.736 1.00 74.64 94 ASN A CA 1
ATOM 768 C C . ASN A 1 96 ? 23.986 42.339 4.725 1.00 73.23 94 ASN A C 1
ATOM 769 O O . ASN A 1 96 ? 25.082 42.830 4.460 1.00 74.18 94 ASN A O 1
ATOM 774 N N . GLY A 1 97 ? 23.730 41.708 5.865 1.00 71.22 95 GLY A N 1
ATOM 775 C CA . GLY A 1 97 ? 24.764 41.555 6.873 1.00 68.88 95 GLY A CA 1
ATOM 776 C C . GLY A 1 97 ? 24.763 40.154 7.454 1.00 67.19 95 GLY A C 1
ATOM 777 O O . GLY A 1 97 ? 24.227 39.224 6.853 1.00 66.12 95 GLY A O 1
ATOM 778 N N . LYS A 1 98 ? 25.382 39.991 8.614 1.00 66.58 96 LYS A N 1
ATOM 779 C CA . LYS A 1 98 ? 25.404 38.693 9.266 1.00 66.63 96 LYS A CA 1
ATOM 780 C C . LYS A 1 98 ? 24.175 38.671 10.148 1.00 65.58 96 LYS A C 1
ATOM 781 O O . LYS A 1 98 ? 23.675 39.721 10.542 1.00 65.73 96 LYS A O 1
ATOM 787 N N . PRO A 1 99 ? 23.661 37.479 10.470 1.00 64.53 97 PRO A N 1
ATOM 788 C CA . PRO A 1 99 ? 22.475 37.460 11.325 1.00 63.25 97 PRO A CA 1
ATOM 789 C C . PRO A 1 99 ? 22.753 38.169 12.654 1.00 62.58 97 PRO A C 1
ATOM 790 O O . PRO A 1 99 ? 23.848 38.696 12.895 1.00 61.62 97 PRO A O 1
ATOM 794 N N . THR A 1 100 ? 21.743 38.177 13.513 1.00 62.03 98 THR A N 1
ATOM 795 C CA . THR A 1 100 ? 21.854 38.798 14.818 1.00 60.74 98 THR A CA 1
ATOM 796 C C . THR A 1 100 ? 22.854 38.058 15.694 1.00 60.79 98 THR A C 1
ATOM 797 O O . THR A 1 100 ? 23.101 36.871 15.513 1.00 60.39 98 THR A O 1
ATOM 801 N N . SER A 1 101 ? 23.420 38.771 16.653 1.00 61.15 99 SER A N 1
ATOM 802 C CA . SER 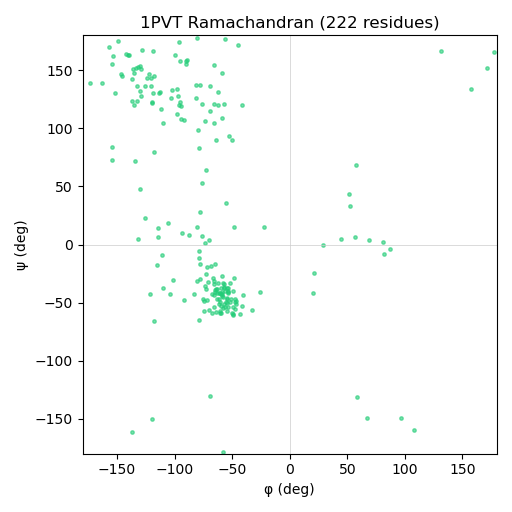A 1 101 ? 24.367 38.178 17.577 1.00 61.17 99 SER A CA 1
ATOM 803 C C . SER A 1 101 ? 23.755 36.944 18.256 1.00 61.43 99 SER A C 1
ATOM 804 O O . SER A 1 101 ? 24.453 35.958 18.493 1.00 62.88 99 SER A O 1
ATOM 807 N N . GLU A 1 102 ? 22.461 36.990 18.574 1.00 61.00 100 GLU A N 1
ATOM 808 C CA . GLU A 1 102 ? 21.828 35.856 19.251 1.00 61.19 100 GLU A CA 1
ATOM 809 C C . GLU A 1 102 ? 21.428 34.715 18.328 1.00 59.55 100 GLU A C 1
ATOM 810 O O . GLU A 1 102 ? 20.664 33.818 18.696 1.00 58.23 100 GLU A O 1
ATOM 816 N N . PHE A 1 103 ? 21.972 34.761 17.122 1.00 58.79 101 PHE A N 1
ATOM 817 C CA . PHE A 1 103 ? 21.735 33.741 16.115 1.00 57.67 101 PHE A CA 1
ATOM 818 C C . PHE A 1 103 ? 22.021 32.353 16.704 1.00 56.27 101 PHE A C 1
ATOM 819 O O . PHE A 1 103 ? 21.195 31.440 16.603 1.00 55.39 101 PHE A O 1
ATOM 827 N N . PRO A 1 104 ? 23.186 32.187 17.348 1.00 54.82 102 PRO A N 1
ATOM 828 C CA . PRO A 1 104 ? 23.586 30.918 17.958 1.00 53.82 102 PRO A CA 1
ATOM 829 C C . PRO A 1 104 ? 22.502 30.365 18.867 1.00 54.14 102 PRO A C 1
ATOM 830 O O . PRO A 1 104 ? 22.160 29.175 18.809 1.00 54.72 102 PRO A O 1
ATOM 834 N N . THR A 1 105 ? 21.967 31.241 19.715 1.00 53.92 103 THR A N 1
ATOM 835 C CA . THR A 1 105 ? 20.922 30.854 20.648 1.00 52.06 103 THR A CA 1
ATOM 836 C C . THR A 1 105 ? 19.729 30.283 19.896 1.00 53.23 103 THR A C 1
ATOM 837 O O . THR A 1 105 ? 19.293 29.171 20.167 1.00 53.02 103 THR A O 1
ATOM 841 N N . HIS A 1 106 ? 19.214 31.051 18.942 1.00 54.23 104 HIS A N 1
ATOM 842 C CA . HIS A 1 106 ? 18.080 30.630 18.117 1.00 54.40 104 HIS A CA 1
ATOM 843 C C . HIS A 1 106 ? 18.390 29.285 17.496 1.00 55.39 104 HIS A C 1
ATOM 844 O O . HIS A 1 106 ? 17.533 28.398 17.404 1.00 54.13 104 HIS A O 1
ATOM 851 N N . LEU A 1 107 ? 19.635 29.157 17.052 1.00 56.77 105 LEU A N 1
ATOM 852 C CA . LEU A 1 107 ? 20.089 27.939 16.425 1.00 58.11 105 LEU A CA 1
ATOM 853 C C . LEU A 1 107 ? 19.698 26.764 17.276 1.00 59.68 105 LEU A C 1
ATOM 854 O O . LEU A 1 107 ? 18.999 25.858 16.821 1.00 59.78 105 LEU A O 1
ATOM 867 N N . ILE A 1 109 ? 17.549 26.342 19.842 1.00 64.45 107 ILE A N 1
ATOM 868 C CA . ILE A 1 109 ? 16.127 26.054 20.012 1.00 64.22 107 ILE A CA 1
ATOM 869 C C . ILE A 1 109 ? 15.583 25.431 18.741 1.00 64.92 107 ILE A C 1
ATOM 870 O O . ILE A 1 109 ? 14.782 24.489 18.783 1.00 64.60 107 ILE A O 1
ATOM 875 N N . HIS A 1 110 ? 16.017 25.980 17.611 1.00 65.48 108 HIS A N 1
ATOM 876 C CA . HIS A 1 110 ? 15.566 25.497 16.320 1.00 66.59 108 HIS A CA 1
ATOM 877 C C . HIS A 1 110 ? 15.923 24.035 16.113 1.00 67.25 108 HIS A C 1
ATOM 878 O O . HIS A 1 110 ? 15.053 23.216 15.806 1.00 66.52 108 HIS A O 1
ATOM 885 N N . ALA A 1 111 ? 17.198 23.704 16.288 1.00 68.53 109 ALA A N 1
ATOM 886 C CA . ALA A 1 111 ? 17.630 22.327 16.118 1.00 70.36 109 ALA A CA 1
ATOM 887 C C . ALA A 1 111 ? 16.717 21.401 16.931 1.00 72.24 109 ALA A C 1
ATOM 888 O O . ALA A 1 111 ? 16.050 20.520 16.383 1.00 71.89 109 ALA A O 1
ATOM 890 N N . LYS A 1 112 ? 16.660 21.632 18.238 1.00 75.14 110 LYS A N 1
ATOM 891 C CA . LYS A 1 112 ? 15.853 20.809 19.135 1.00 77.86 110 LYS A CA 1
ATOM 892 C C . LYS A 1 112 ? 14.386 20.762 18.751 1.00 79.36 110 LYS A C 1
ATOM 893 O O . LYS A 1 112 ? 13.734 19.733 18.881 1.00 79.49 110 LYS A O 1
ATOM 899 N N . PHE A 1 113 ? 13.870 21.887 18.283 1.00 82.04 111 PHE A N 1
ATOM 900 C CA . PHE A 1 113 ? 12.477 21.972 17.873 1.00 84.75 111 PHE A CA 1
ATOM 901 C C . PHE A 1 113 ? 12.214 21.083 16.664 1.00 85.74 111 PHE A C 1
ATOM 902 O O . PHE A 1 113 ? 11.166 20.445 16.552 1.00 84.68 111 PHE A O 1
ATOM 910 N N . LYS A 1 114 ? 13.180 21.062 15.755 1.00 87.49 112 LYS A N 1
ATOM 911 C CA . LYS A 1 114 ? 13.080 20.262 14.549 1.00 89.91 112 LYS A CA 1
ATOM 912 C C . LYS A 1 114 ? 12.912 18.799 14.956 1.00 92.74 112 LYS A C 1
ATOM 913 O O . LYS A 1 114 ? 12.117 18.063 14.364 1.00 93.27 112 LYS A O 1
ATOM 919 N N . GLU A 1 115 ? 13.660 18.393 15.980 1.00 95.97 113 GLU A N 1
ATOM 920 C CA . GLU A 1 115 ? 13.603 17.028 16.493 1.00 99.27 113 GLU A CA 1
ATOM 921 C C . GLU A 1 115 ? 12.384 16.818 17.389 1.00 100.50 113 GLU A C 1
ATOM 922 O O . GLU A 1 115 ? 11.564 15.932 17.143 1.00 100.50 113 GLU A O 1
ATOM 936 N N . ASN A 1 117 ? 9.509 19.214 18.845 1.00 98.71 115 ASN A N 1
ATOM 937 C CA . ASN A 1 117 ? 8.238 19.702 18.344 1.00 95.33 115 ASN A CA 1
ATOM 938 C C . ASN A 1 117 ? 8.478 20.341 16.983 1.00 92.71 115 ASN A C 1
ATOM 939 O O . ASN A 1 117 ? 8.847 21.508 16.895 1.00 92.26 115 ASN A O 1
ATOM 944 N N . PRO A 1 118 ? 8.308 19.568 15.901 1.00 90.40 116 PRO A N 1
ATOM 945 C CA . PRO A 1 118 ? 8.513 20.093 14.548 1.00 88.13 116 PRO A CA 1
ATOM 946 C C . PRO A 1 118 ? 7.444 21.117 14.155 1.00 86.05 116 PRO A C 1
ATOM 947 O O . PRO A 1 118 ? 7.640 21.896 13.220 1.00 85.39 116 PRO A O 1
ATOM 951 N N . GLU A 1 119 ? 6.317 21.104 14.871 1.00 84.08 117 GLU A N 1
ATOM 952 C CA . GLU A 1 119 ? 5.212 22.033 14.612 1.00 81.12 117 GLU A CA 1
ATOM 953 C C . GLU A 1 119 ? 5.618 23.482 14.884 1.00 77.81 117 GLU A C 1
ATOM 954 O O . GLU A 1 119 ? 5.264 24.388 14.129 1.00 77.66 117 GLU A O 1
ATOM 960 N N . LYS A 1 120 ? 6.362 23.695 15.964 1.00 73.50 118 LYS A N 1
ATOM 961 C CA . LYS A 1 120 ? 6.832 25.031 16.317 1.00 69.33 118 LYS A CA 1
ATOM 962 C C . LYS A 1 120 ? 7.957 25.460 15.366 1.00 67.23 118 LYS A C 1
ATOM 963 O O . LYS A 1 120 ? 9.080 24.964 15.475 1.00 67.64 118 LYS A O 1
ATOM 969 N N . LYS A 1 121 ? 7.665 26.383 14.447 1.00 64.12 119 LYS A N 1
ATOM 970 C CA . LYS A 1 121 ? 8.674 26.860 13.498 1.00 60.65 119 LYS A CA 1
ATOM 971 C C . LYS A 1 121 ? 9.126 28.329 13.708 1.00 56.78 119 LYS A C 1
ATOM 972 O O . LYS A 1 121 ? 10.099 28.764 13.088 1.00 55.16 119 LYS A O 1
ATOM 978 N N . ALA A 1 122 ? 8.452 29.082 14.585 1.00 53.41 120 ALA A N 1
ATOM 979 C CA . ALA A 1 122 ? 8.809 30.493 14.810 1.00 50.41 120 ALA A CA 1
ATOM 980 C C . ALA A 1 122 ? 9.224 30.933 16.222 1.00 47.72 120 ALA A C 1
ATOM 981 O O . ALA A 1 122 ? 8.679 30.466 17.218 1.00 45.89 120 ALA A O 1
ATOM 983 N N . ILE A 1 123 ? 10.187 31.855 16.282 1.00 46.17 121 ILE A N 1
ATOM 984 C CA . ILE A 1 123 ? 10.696 32.414 17.546 1.00 45.77 121 ILE A CA 1
ATOM 985 C C . ILE A 1 123 ? 10.800 33.954 17.547 1.00 45.17 121 ILE A C 1
ATOM 986 O O . ILE A 1 123 ? 11.490 34.553 16.711 1.00 44.58 121 ILE A O 1
ATOM 991 N N . VAL A 1 124 ? 10.132 34.586 18.506 1.00 44.39 122 VAL A N 1
ATOM 992 C CA . VAL A 1 124 ? 10.146 36.036 18.613 1.00 42.63 122 VAL A CA 1
ATOM 993 C C . VAL A 1 124 ? 10.730 36.396 19.963 1.00 42.54 122 VAL A C 1
ATOM 994 O O . VAL A 1 124 ? 10.219 35.949 20.987 1.00 42.46 122 VAL A O 1
ATOM 998 N N . HIS A 1 125 ? 11.803 37.184 19.965 1.00 43.05 123 HIS A N 1
ATOM 999 C CA . HIS A 1 125 ? 12.431 37.631 21.210 1.00 43.90 123 HIS A CA 1
ATOM 1000 C C . HIS A 1 125 ? 12.395 39.165 21.300 1.00 45.44 123 HIS A C 1
ATOM 1001 O O . HIS A 1 125 ? 12.926 39.864 20.425 1.00 44.59 123 HIS A O 1
ATOM 1008 N N . THR A 1 126 ? 11.780 39.686 22.360 1.00 46.78 124 THR A N 1
ATOM 1009 C CA . THR A 1 126 ? 11.673 41.129 22.523 1.00 47.43 124 THR A CA 1
ATOM 1010 C C . THR A 1 126 ? 11.657 41.496 24.008 1.00 48.51 124 THR A C 1
ATOM 1011 O O . THR A 1 126 ? 11.657 40.614 24.864 1.00 48.06 124 THR A O 1
ATOM 1015 N N . HIS A 1 127 ? 11.660 42.794 24.307 1.00 50.73 125 HIS A N 1
ATOM 1016 C CA . HIS A 1 127 ? 11.672 43.276 25.690 1.00 52.83 125 HIS A CA 1
ATOM 1017 C C . HIS A 1 127 ? 10.442 44.089 26.048 1.00 52.27 125 HIS A C 1
ATOM 1018 O O . HIS A 1 127 ? 10.481 45.315 26.078 1.00 52.16 125 HIS A O 1
ATOM 1025 N N . PRO A 1 128 ? 9.331 43.415 26.336 1.00 51.62 126 PRO A N 1
ATOM 1026 C CA . PRO A 1 128 ? 8.110 44.129 26.687 1.00 51.42 126 PRO A CA 1
ATOM 1027 C C . PRO A 1 128 ? 8.315 44.928 27.961 1.00 51.62 126 PRO A C 1
ATOM 1028 O O . PRO A 1 128 ? 8.813 44.402 28.956 1.00 51.82 126 PRO A O 1
ATOM 1032 N N . LEU A 1 129 ? 7.922 46.196 27.914 1.00 51.16 127 LEU A N 1
ATOM 1033 C CA . LEU A 1 129 ? 8.031 47.113 29.040 1.00 50.19 127 LEU A CA 1
ATOM 1034 C C . LEU A 1 129 ? 7.476 46.577 30.365 1.00 49.95 127 LEU A C 1
ATOM 1035 O O . LEU A 1 129 ? 8.157 46.583 31.386 1.00 49.34 127 LEU A O 1
ATOM 1040 N N . ASN A 1 130 ? 6.232 46.127 30.354 1.00 49.49 128 ASN A N 1
ATOM 1041 C CA . ASN A 1 130 ? 5.619 45.628 31.570 1.00 49.94 128 ASN A CA 1
ATOM 1042 C C . ASN A 1 130 ? 6.223 44.348 32.092 1.00 50.46 128 ASN A C 1
ATOM 1043 O O . ASN A 1 130 ? 6.415 44.198 33.292 1.00 50.62 128 ASN A O 1
ATOM 1048 N N . LEU A 1 131 ? 6.511 43.413 31.197 1.00 51.75 129 LEU A N 1
ATOM 1049 C CA . LEU A 1 131 ? 7.105 42.146 31.607 1.00 51.59 129 LEU A CA 1
ATOM 1050 C C . LEU A 1 131 ? 8.490 42.457 32.143 1.00 51.30 129 LEU A C 1
ATOM 1051 O O . LEU A 1 131 ? 9.003 41.788 33.042 1.00 51.40 129 LEU A O 1
ATOM 1056 N N . LEU A 1 132 ? 9.082 43.497 31.577 1.00 50.51 130 LEU A N 1
ATOM 1057 C CA . LEU A 1 132 ? 10.390 43.942 31.990 1.00 50.84 130 LEU A CA 1
ATOM 1058 C C . LEU A 1 132 ? 10.222 44.481 33.392 1.00 51.59 130 LEU A C 1
ATOM 1059 O O . LEU A 1 132 ? 10.837 43.996 34.328 1.00 52.52 130 LEU A O 1
ATOM 1064 N N . THR A 1 133 ? 9.369 45.484 33.527 1.00 53.28 131 THR A N 1
ATOM 1065 C CA . THR A 1 133 ? 9.106 46.092 34.818 1.00 55.81 131 THR A CA 1
ATOM 1066 C C . THR A 1 133 ? 8.881 45.029 35.870 1.00 58.17 131 THR A C 1
ATOM 1067 O O . THR A 1 133 ? 9.496 45.044 36.929 1.00 57.60 131 THR A O 1
ATOM 1071 N N . LEU A 1 134 ? 7.981 44.106 35.561 1.00 62.19 132 LEU A N 1
ATOM 1072 C CA . LEU A 1 134 ? 7.624 43.020 36.464 1.00 66.02 132 LEU A CA 1
ATOM 1073 C C . LEU A 1 134 ? 8.803 42.172 36.928 1.00 68.36 132 LEU A C 1
ATOM 1074 O O . LEU A 1 134 ? 8.862 41.776 38.089 1.00 68.18 132 LEU A O 1
ATOM 1087 N N . ASN A 1 136 ? 11.609 43.101 37.541 1.00 77.90 134 ASN A N 1
ATOM 1088 C CA . ASN A 1 136 ? 12.536 43.947 38.265 1.00 79.79 134 ASN A CA 1
ATOM 1089 C C . ASN A 1 136 ? 12.162 43.984 39.742 1.00 82.08 134 ASN A C 1
ATOM 1090 O O . ASN A 1 136 ? 12.768 44.712 40.532 1.00 82.23 134 ASN A O 1
ATOM 1095 N N . LEU A 1 137 ? 11.152 43.190 40.099 1.00 84.19 135 LEU A N 1
ATOM 1096 C CA . LEU A 1 137 ? 10.667 43.092 41.475 1.00 86.11 135 LEU A CA 1
ATOM 1097 C C . LEU A 1 137 ? 11.265 41.866 42.170 1.00 88.54 135 LEU A C 1
ATOM 1098 O O . LEU A 1 137 ? 11.275 40.765 41.606 1.00 88.94 135 LEU A O 1
ATOM 1103 N N . GLU A 1 138 ? 11.747 42.054 43.397 1.00 91.07 136 GLU A N 1
ATOM 1104 C CA . GLU A 1 138 ? 12.329 40.955 44.159 1.00 92.94 136 GLU A CA 1
ATOM 1105 C C . GLU A 1 138 ? 11.395 39.741 44.155 1.00 93.16 136 GLU A C 1
ATOM 1106 O O . GLU A 1 138 ? 11.761 38.667 43.666 1.00 93.56 136 GLU A O 1
ATOM 1112 N N . GLU A 1 139 ? 10.186 39.915 44.685 1.00 93.04 137 GLU A N 1
ATOM 1113 C CA . GLU A 1 139 ? 9.217 38.824 44.734 1.00 92.77 137 GLU A CA 1
ATOM 1114 C C . GLU A 1 139 ? 8.581 38.589 43.371 1.00 91.70 137 GLU A C 1
ATOM 1115 O O . GLU A 1 139 ? 7.358 38.551 43.219 1.00 92.03 137 GLU A O 1
ATOM 1121 N N . PHE A 1 140 ? 9.437 38.412 42.379 1.00 89.54 138 PHE A N 1
ATOM 1122 C CA . PHE A 1 140 ? 8.996 38.205 41.023 1.00 87.23 138 PHE A CA 1
ATOM 1123 C C . PHE A 1 140 ? 8.441 36.807 40.804 1.00 85.83 138 PHE A C 1
ATOM 1124 O O . PHE A 1 140 ? 7.348 36.637 40.267 1.00 84.99 138 PHE A O 1
ATOM 1132 N N . GLN A 1 141 ? 9.185 35.807 41.243 1.00 85.13 139 GLN A N 1
ATOM 1133 C CA . GLN A 1 141 ? 8.768 34.426 41.058 1.00 85.01 139 GLN A CA 1
ATOM 1134 C C . GLN A 1 141 ? 7.369 34.125 41.582 1.00 83.79 139 GLN A C 1
ATOM 1135 O O . GLN A 1 141 ? 6.597 33.401 40.952 1.00 82.33 139 GLN A O 1
ATOM 1141 N N . GLU A 1 142 ? 7.042 34.696 42.732 1.00 83.69 140 GLU A N 1
ATOM 1142 C CA . GLU A 1 142 ? 5.747 34.454 43.354 1.00 83.62 140 GLU A CA 1
ATOM 1143 C C . GLU A 1 142 ? 4.545 35.176 42.738 1.00 81.46 140 GLU A C 1
ATOM 1144 O O . GLU A 1 142 ? 3.443 35.121 43.286 1.00 82.01 140 GLU A O 1
ATOM 1150 N N . LEU A 1 143 ? 4.741 35.842 41.605 1.00 78.23 141 LEU A N 1
ATOM 1151 C CA . LEU A 1 143 ? 3.651 36.568 40.956 1.00 74.14 141 LEU A CA 1
ATOM 1152 C C . LEU A 1 143 ? 3.250 35.885 39.668 1.00 72.67 141 LEU A C 1
ATOM 1153 O O . LEU A 1 143 ? 2.074 35.848 39.308 1.00 70.74 141 LEU A O 1
ATOM 1158 N N . LEU A 1 144 ? 4.254 35.360 38.974 1.00 72.23 142 LEU A N 1
ATOM 1159 C CA . LEU A 1 144 ? 4.051 34.654 37.721 1.00 72.05 142 LEU A CA 1
ATOM 1160 C C . LEU A 1 144 ? 2.826 33.769 37.764 1.00 73.33 142 LEU A C 1
ATOM 1161 O O . LEU A 1 144 ? 2.058 33.714 36.815 1.00 74.02 142 LEU A O 1
ATOM 1166 N N . PRO A 1 145 ? 2.634 33.048 38.873 1.00 74.59 143 PRO A N 1
ATOM 1167 C CA . PRO A 1 145 ? 1.481 32.156 39.010 1.00 75.48 143 PRO A CA 1
ATOM 1168 C C . PRO A 1 145 ? 0.146 32.876 38.890 1.00 76.44 143 PRO A C 1
ATOM 1169 O O . PRO A 1 145 ? -0.679 32.549 38.033 1.00 76.64 143 PRO A O 1
ATOM 1173 N N . LYS A 1 146 ? -0.077 33.850 39.763 1.00 77.28 144 LYS A N 1
ATOM 1174 C CA . LYS A 1 146 ? -1.324 34.589 39.714 1.00 77.25 144 LYS A CA 1
ATOM 1175 C C . LYS A 1 146 ? -1.379 35.334 38.387 1.00 77.34 144 LYS A C 1
ATOM 1176 O O . LYS A 1 146 ? -2.449 35.497 37.808 1.00 76.88 144 LYS A O 1
ATOM 1198 N N . LYS A 1 149 ? -2.929 33.557 35.433 1.00 87.17 147 LYS A N 1
ATOM 1199 C CA . LYS A 1 149 ? -4.354 33.279 35.387 1.00 88.40 147 LYS A CA 1
ATOM 1200 C C . LYS A 1 149 ? -5.140 34.547 35.646 1.00 89.04 147 LYS A C 1
ATOM 1201 O O . LYS A 1 149 ? -6.220 34.511 36.235 1.00 89.41 147 LYS A O 1
ATOM 1207 N N . ILE A 1 150 ? -4.591 35.670 35.197 1.00 89.97 148 ILE A N 1
ATOM 1208 C CA . ILE A 1 150 ? -5.248 36.955 35.375 1.00 91.17 148 ILE A CA 1
ATOM 1209 C C . ILE A 1 150 ? -6.441 37.050 34.448 1.00 91.66 148 ILE A C 1
ATOM 1210 O O . ILE A 1 150 ? -7.384 37.799 34.701 1.00 93.37 148 ILE A O 1
ATOM 1215 N N . HIS A 1 151 ? -6.383 36.301 33.357 1.00 91.18 149 HIS A N 1
ATOM 1216 C CA . HIS A 1 151 ? -7.480 36.252 32.410 1.00 90.10 149 HIS A CA 1
ATOM 1217 C C . HIS A 1 151 ? -7.282 35.034 31.544 1.00 89.92 149 HIS A C 1
ATOM 1218 O O . HIS A 1 151 ? -6.163 34.710 31.142 1.00 89.60 149 HIS A O 1
ATOM 1225 N N . PRO A 1 152 ? -8.376 34.326 31.264 1.00 89.97 150 PRO A N 1
ATOM 1226 C CA . PRO A 1 152 ? -8.356 33.117 30.442 1.00 89.59 150 PRO A CA 1
ATOM 1227 C C . PRO A 1 152 ? -7.297 33.172 29.348 1.00 88.64 150 PRO A C 1
ATOM 1228 O O . PRO A 1 152 ? -6.436 32.306 29.271 1.00 89.21 150 PRO A O 1
ATOM 1232 N N . GLU A 1 153 ? -7.360 34.203 28.519 1.00 87.01 151 GLU A N 1
ATOM 1233 C CA . GLU A 1 153 ? -6.408 34.384 27.432 1.00 85.79 151 GLU A CA 1
ATOM 1234 C C . GLU A 1 153 ? -5.032 33.742 27.626 1.00 82.88 151 GLU A C 1
ATOM 1235 O O . GLU A 1 153 ? -4.477 33.179 26.686 1.00 81.88 151 GLU A O 1
ATOM 1241 N N . VAL A 1 154 ? -4.472 33.821 28.828 1.00 79.89 152 VAL A N 1
ATOM 1242 C CA . VAL A 1 154 ? -3.153 33.243 29.067 1.00 77.83 152 VAL A CA 1
ATOM 1243 C C . VAL A 1 154 ? -3.169 31.722 29.050 1.00 77.55 152 VAL A C 1
ATOM 1244 O O . VAL A 1 154 ? -2.435 31.082 28.295 1.00 76.84 152 VAL A O 1
ATOM 1248 N N . LEU A 1 155 ? -4.013 31.163 29.913 1.00 77.46 153 LEU A N 1
ATOM 1249 C CA . LEU A 1 155 ? -4.200 29.720 30.073 1.00 76.58 153 LEU A CA 1
ATOM 1250 C C . LEU A 1 155 ? -4.213 29.008 28.719 1.00 75.35 153 LEU A C 1
ATOM 1251 O O . LEU A 1 155 ? -3.470 28.053 28.493 1.00 75.44 153 LEU A O 1
ATOM 1256 N N . ILE A 1 156 ? -5.072 29.495 27.831 1.00 73.58 154 ILE A N 1
ATOM 1257 C CA . ILE A 1 156 ? -5.225 28.960 26.484 1.00 72.20 154 ILE A CA 1
ATOM 1258 C C . ILE A 1 156 ? -3.903 28.917 25.728 1.00 72.90 154 ILE A C 1
ATOM 1259 O O . ILE A 1 156 ? -3.481 27.865 25.262 1.00 73.55 154 ILE A O 1
ATOM 1264 N N . PHE A 1 157 ? -3.255 30.065 25.593 1.00 73.51 155 PHE A N 1
ATOM 1265 C CA . PHE A 1 157 ? -1.998 30.113 24.871 1.00 75.02 155 PHE A CA 1
ATOM 1266 C C . PHE A 1 157 ? -0.857 29.466 25.654 1.00 75.74 155 PHE A C 1
ATOM 1267 O O . PHE A 1 157 ? 0.177 29.104 25.082 1.00 76.18 155 PHE A O 1
ATOM 1275 N N . PHE A 1 158 ? -1.038 29.319 26.962 1.00 76.12 156 PHE A N 1
ATOM 1276 C CA . PHE A 1 158 ? -0.008 28.699 27.789 1.00 76.54 156 PHE A CA 1
ATOM 1277 C C . PHE A 1 158 ? -0.646 27.708 28.714 1.00 77.89 156 PHE A C 1
ATOM 1278 O O . PHE A 1 158 ? -0.760 27.945 29.919 1.00 77.89 156 PHE A O 1
ATOM 1286 N N . PRO A 1 159 ? -1.099 26.583 28.153 1.00 79.62 157 PRO A N 1
ATOM 1287 C CA . PRO A 1 159 ? -1.740 25.522 28.923 1.00 81.39 157 PRO A CA 1
ATOM 1288 C C . PRO A 1 159 ? -0.781 25.043 30.012 1.00 83.57 157 PRO A C 1
ATOM 1289 O O . PRO A 1 159 ? -1.174 24.867 31.166 1.00 83.75 157 PRO A O 1
ATOM 1293 N N . GLN A 1 160 ? 0.483 24.843 29.650 1.00 85.94 158 GLN A N 1
ATOM 1294 C CA . GLN A 1 160 ? 1.474 24.403 30.630 1.00 88.11 158 GLN A CA 1
ATOM 1295 C C . GLN A 1 160 ? 1.993 25.581 31.466 1.00 87.52 158 GLN A C 1
ATOM 1296 O O . GLN A 1 160 ? 2.338 25.418 32.647 1.00 88.47 158 GLN A O 1
ATOM 1302 N N . GLY A 1 161 ? 2.037 26.765 30.857 1.00 85.52 159 GLY A N 1
ATOM 1303 C CA . GLY A 1 161 ? 2.529 27.931 31.566 1.00 81.94 159 GLY A CA 1
ATOM 1304 C C . GLY A 1 161 ? 3.890 28.313 31.030 1.00 79.36 159 GLY A C 1
ATOM 1305 O O . GLY A 1 161 ? 4.258 27.904 29.928 1.00 78.64 159 GLY A O 1
ATOM 1306 N N . ILE A 1 162 ? 4.649 29.074 31.812 1.00 77.49 160 ILE A N 1
ATOM 1307 C CA . ILE A 1 162 ? 5.969 29.534 31.383 1.00 76.33 160 ILE A CA 1
ATOM 1308 C C . ILE A 1 162 ? 7.085 29.253 32.375 1.00 74.60 160 ILE A C 1
ATOM 1309 O O . ILE A 1 162 ? 6.835 28.922 33.532 1.00 74.46 160 ILE A O 1
ATOM 1314 N N . SER A 1 163 ? 8.320 29.416 31.914 1.00 72.46 161 SER A N 1
ATOM 1315 C CA . SER A 1 163 ? 9.482 29.190 32.757 1.00 71.54 161 SER A CA 1
ATOM 1316 C C . SER A 1 163 ? 10.501 30.309 32.582 1.00 71.05 161 SER A C 1
ATOM 1317 O O . SER A 1 163 ? 10.629 30.885 31.500 1.00 70.83 161 SER A O 1
ATOM 1320 N N . VAL A 1 164 ? 11.220 30.617 33.655 1.00 70.69 162 VAL A N 1
ATOM 1321 C CA . VAL A 1 164 ? 12.228 31.663 33.618 1.00 70.09 162 VAL A CA 1
ATOM 1322 C C . VAL A 1 164 ? 13.567 31.006 33.356 1.00 71.50 162 VAL A C 1
ATOM 1323 O O . VAL A 1 164 ? 13.735 29.824 33.621 1.00 71.37 162 VAL A O 1
ATOM 1327 N N . VAL A 1 165 ? 14.518 31.772 32.840 1.00 74.25 163 VAL A N 1
ATOM 1328 C CA . VAL A 1 165 ? 15.843 31.244 32.538 1.00 77.54 163 VAL A CA 1
ATOM 1329 C C . VAL A 1 165 ? 16.953 32.185 33.010 1.00 80.65 163 VAL A C 1
ATOM 1330 O O . VAL A 1 165 ? 17.030 33.332 32.567 1.00 81.06 163 VAL A O 1
ATOM 1334 N N . GLU A 1 166 ? 17.814 31.695 33.903 1.00 84.02 164 GLU A N 1
ATOM 1335 C CA . GLU A 1 166 ? 18.922 32.495 34.424 1.00 86.61 164 GLU A CA 1
ATOM 1336 C C . GLU A 1 166 ? 19.793 32.929 33.247 1.00 87.17 164 GLU A C 1
ATOM 1337 O O . GLU A 1 166 ? 20.490 32.117 32.632 1.00 87.11 164 GLU A O 1
ATOM 1343 N N . PHE A 1 167 ? 19.734 34.220 32.941 1.00 88.10 165 PHE A N 1
ATOM 1344 C CA . PHE A 1 167 ? 20.483 34.805 31.840 1.00 88.61 165 PHE A CA 1
ATOM 1345 C C . PHE A 1 167 ? 21.953 34.971 32.210 1.00 88.28 165 PHE A C 1
ATOM 1346 O O . PHE A 1 167 ? 22.280 35.678 33.165 1.00 87.92 165 PHE A O 1
ATOM 1354 N N . GLU A 1 168 ? 22.835 34.335 31.444 1.00 88.51 166 GLU A N 1
ATOM 1355 C CA . GLU A 1 168 ? 24.268 34.418 31.710 1.00 89.59 166 GLU A CA 1
ATOM 1356 C C . GLU A 1 168 ? 25.039 35.065 30.559 1.00 89.95 166 GLU A C 1
ATOM 1357 O O . GLU A 1 168 ? 25.616 36.146 30.706 1.00 89.82 166 GLU A O 1
ATOM 1363 N N . LYS A 1 169 ? 25.047 34.384 29.415 1.00 90.05 167 LYS A N 1
ATOM 1364 C CA . LYS A 1 169 ? 25.757 34.860 28.229 1.00 89.80 167 LYS A CA 1
ATOM 1365 C C . LYS A 1 169 ? 24.793 35.222 27.095 1.00 88.73 167 LYS A C 1
ATOM 1366 O O . LYS A 1 169 ? 23.908 34.431 26.746 1.00 89.47 167 LYS A O 1
ATOM 1372 N N . PRO A 1 170 ? 24.954 36.428 26.510 1.00 86.67 168 PRO A N 1
ATOM 1373 C CA . PRO A 1 170 ? 24.147 36.967 25.406 1.00 84.69 168 PRO A CA 1
ATOM 1374 C C . PRO A 1 170 ? 24.309 36.183 24.095 1.00 83.68 168 PRO A C 1
ATOM 1375 O O . PRO A 1 170 ? 25.416 36.073 23.563 1.00 84.25 168 PRO A O 1
ATOM 1379 N N . GLY A 1 171 ? 23.202 35.645 23.581 1.00 82.09 169 GLY A N 1
ATOM 1380 C CA . GLY A 1 171 ? 23.235 34.891 22.334 1.00 78.83 169 GLY A CA 1
ATOM 1381 C C . GLY A 1 171 ? 24.268 33.779 22.255 1.00 76.04 169 GLY A C 1
ATOM 1382 O O . GLY A 1 171 ? 24.941 33.622 21.236 1.00 75.59 169 GLY A O 1
ATOM 1383 N N . SER A 1 172 ? 24.382 33.009 23.333 1.00 73.64 170 SER A N 1
ATOM 1384 C CA . SER A 1 172 ? 25.324 31.902 23.420 1.00 70.54 170 SER A CA 1
ATOM 1385 C C . SER A 1 172 ? 24.590 30.601 23.163 1.00 69.51 170 SER A C 1
ATOM 1386 O O . SER A 1 172 ? 23.365 30.536 23.234 1.00 68.91 170 SER A O 1
ATOM 1389 N N . VAL A 1 173 ? 25.345 29.557 22.865 1.00 68.68 171 VAL A N 1
ATOM 1390 C CA . VAL A 1 173 ? 24.736 28.266 22.616 1.00 69.16 171 VAL A CA 1
ATOM 1391 C C . VAL A 1 173 ? 24.056 27.820 23.900 1.00 69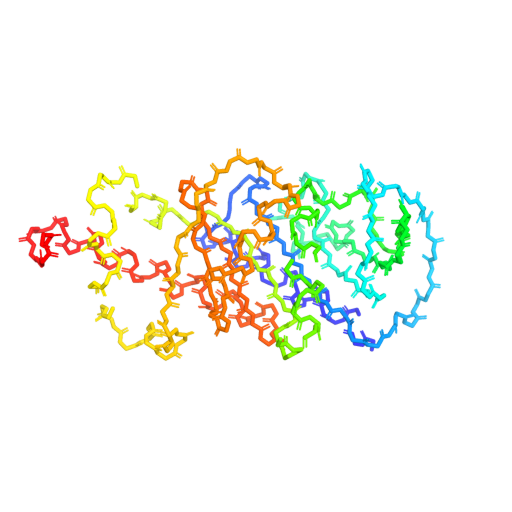.81 171 VAL A C 1
ATOM 1392 O O . VAL A 1 173 ? 22.966 27.245 23.887 1.00 69.48 171 VAL A O 1
ATOM 1396 N N . GLU A 1 174 ? 24.725 28.111 25.009 1.00 70.97 172 GLU A N 1
ATOM 1397 C CA . GLU A 1 174 ? 24.259 27.771 26.353 1.00 70.49 172 GLU A CA 1
ATOM 1398 C C . GLU A 1 174 ? 22.852 28.289 26.588 1.00 68.18 172 GLU A C 1
ATOM 1399 O O . GLU A 1 174 ? 21.948 27.546 26.990 1.00 66.54 172 GLU A O 1
ATOM 1405 N N . LEU A 1 175 ? 22.695 29.586 26.354 1.00 66.50 173 LEU A N 1
ATOM 1406 C CA . LEU A 1 175 ? 21.419 30.244 26.527 1.00 65.37 173 LEU A CA 1
ATOM 1407 C C . LEU A 1 175 ? 20.364 29.369 25.854 1.00 64.93 173 LEU A C 1
ATOM 1408 O O . LEU A 1 175 ? 19.331 29.040 26.446 1.00 64.30 173 LEU A O 1
ATOM 1413 N N . GLY A 1 176 ? 20.656 28.967 24.621 1.00 64.68 174 GLY A N 1
ATOM 1414 C CA . GLY A 1 176 ? 19.731 28.136 23.873 1.00 64.51 174 GLY A CA 1
ATOM 1415 C C . GLY A 1 176 ? 19.459 26.816 24.558 1.00 64.77 174 GLY A C 1
ATOM 1416 O O . GLY A 1 176 ? 18.310 26.492 24.868 1.00 63.13 174 GLY A O 1
ATOM 1417 N N . LEU A 1 177 ? 20.528 26.053 24.782 1.00 66.10 175 LEU A N 1
ATOM 1418 C CA . LEU A 1 177 ? 20.435 24.758 25.444 1.00 66.80 175 LEU A CA 1
ATOM 1419 C C . LEU A 1 177 ? 19.575 24.927 26.699 1.00 67.71 175 LEU A C 1
ATOM 1420 O O . LEU A 1 177 ? 18.563 24.230 26.875 1.00 67.26 175 LEU A O 1
ATOM 1425 N N . LYS A 1 178 ? 19.977 25.860 27.563 1.00 68.19 176 LYS A N 1
ATOM 1426 C CA . LYS A 1 178 ? 19.224 26.136 28.782 1.00 68.56 176 LYS A CA 1
ATOM 1427 C C . LYS A 1 178 ? 17.744 26.328 28.431 1.00 69.03 176 LYS A C 1
ATOM 1428 O O . LYS A 1 178 ? 16.871 25.595 28.904 1.00 68.65 176 LYS A O 1
ATOM 1434 N N . THR A 1 179 ? 17.489 27.323 27.585 1.00 70.01 177 THR A N 1
ATOM 1435 C CA . THR A 1 179 ? 16.147 27.669 27.144 1.00 71.06 177 THR A CA 1
ATOM 1436 C C . THR A 1 179 ? 15.323 26.477 26.699 1.00 73.33 177 THR A C 1
ATOM 1437 O O . THR A 1 179 ? 14.178 26.314 27.121 1.00 73.46 177 THR A O 1
ATOM 1441 N N . VAL A 1 180 ? 15.900 25.649 25.837 1.00 76.07 178 VAL A N 1
ATOM 1442 C CA . VAL A 1 180 ? 15.188 24.481 25.335 1.00 79.61 178 VAL A CA 1
ATOM 1443 C C . VAL A 1 180 ? 14.695 23.588 26.469 1.00 82.16 178 VAL A C 1
ATOM 1444 O O . VAL A 1 180 ? 13.579 23.071 26.421 1.00 81.77 178 VAL A O 1
ATOM 1448 N N . GLU A 1 181 ? 15.525 23.419 27.492 1.00 85.74 179 GLU A N 1
ATOM 1449 C CA . GLU A 1 181 ? 15.170 22.581 28.635 1.00 90.16 179 GLU A CA 1
ATOM 1450 C C . GLU A 1 181 ? 13.918 23.082 29.353 1.00 91.40 179 GLU A C 1
ATOM 1451 O O . GLU A 1 181 ? 12.993 22.310 29.626 1.00 91.82 179 GLU A O 1
AT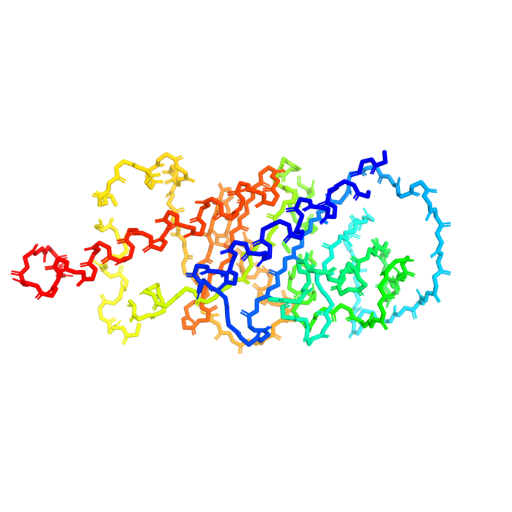OM 1457 N N . LYS A 1 182 ? 13.904 24.375 29.666 1.00 92.34 180 LYS A N 1
ATOM 1458 C CA . LYS A 1 182 ? 12.776 24.994 30.347 1.00 92.41 180 LYS A CA 1
ATOM 1459 C C . LYS A 1 182 ? 11.625 25.062 29.350 1.00 93.11 180 LYS A C 1
ATOM 1460 O O . LYS A 1 182 ? 10.452 24.962 29.712 1.00 92.98 180 LYS A O 1
ATOM 1466 N N . SER A 1 183 ? 11.983 25.224 28.082 1.00 94.10 181 SER A N 1
ATOM 1467 C CA . SER A 1 183 ? 11.006 25.311 27.009 1.00 95.66 181 SER A CA 1
ATOM 1468 C C . SER A 1 183 ? 10.457 23.937 26.618 1.00 96.86 181 SER A C 1
ATOM 1469 O O . SER A 1 183 ? 10.054 23.721 25.470 1.00 97.28 181 SER A O 1
ATOM 1472 N N . GLU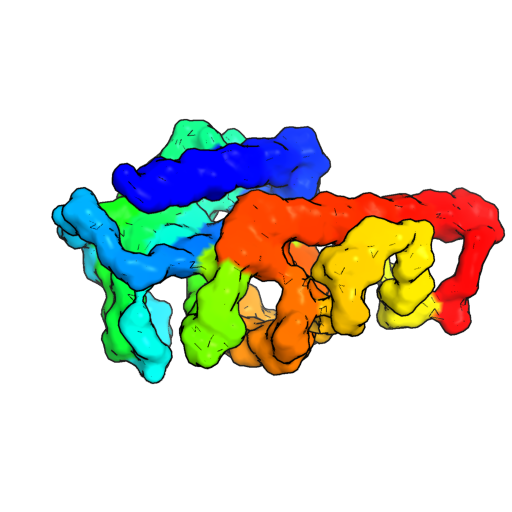 A 1 184 ? 10.438 23.007 27.570 1.00 97.78 182 GLU A N 1
ATOM 1473 C CA . GLU A 1 184 ? 9.946 21.660 27.294 1.00 98.28 182 GLU A CA 1
ATOM 1474 C C . GLU A 1 184 ? 8.457 21.692 26.966 1.00 96.88 182 GLU A C 1
ATOM 1475 O O . GLU A 1 184 ? 7.617 21.859 27.853 1.00 96.54 182 GLU A O 1
ATOM 1481 N N . GLY A 1 185 ? 8.144 21.544 25.680 1.00 95.58 183 GLY A N 1
ATOM 1482 C CA . GLY A 1 185 ? 6.758 21.550 25.239 1.00 93.63 183 GLY A CA 1
ATOM 1483 C C . GLY A 1 185 ? 5.998 22.807 25.621 1.00 91.58 183 GLY A C 1
ATOM 1484 O O . GLY A 1 185 ? 4.782 22.888 25.423 1.00 91.71 183 GLY A O 1
ATOM 1485 N N . LYS A 1 186 ? 6.715 23.784 26.175 1.00 88.67 184 LYS A N 1
ATOM 1486 C CA . LYS A 1 186 ? 6.122 25.050 26.585 1.00 84.77 184 LYS A CA 1
ATOM 1487 C C . LYS A 1 186 ? 6.184 26.051 25.435 1.00 82.62 184 LYS A C 1
ATOM 1488 O O . LYS A 1 186 ? 7.006 25.906 24.527 1.00 82.00 184 LYS A O 1
ATOM 1494 N N . ASP A 1 187 ? 5.318 27.061 25.460 1.00 80.05 185 ASP A N 1
ATOM 1495 C CA . ASP A 1 187 ? 5.328 28.032 24.379 1.00 77.42 185 ASP A CA 1
ATOM 1496 C C . ASP A 1 187 ? 5.910 29.409 24.664 1.00 75.03 185 ASP A C 1
ATOM 1497 O O . ASP A 1 187 ? 5.659 30.351 23.910 1.00 74.97 185 ASP A O 1
ATOM 1502 N N . ALA A 1 188 ? 6.708 29.527 25.724 1.00 71.85 186 ALA A N 1
ATOM 1503 C CA . ALA A 1 188 ? 7.332 30.799 26.069 1.00 68.36 186 ALA A CA 1
ATOM 1504 C C . ALA A 1 188 ? 8.322 30.682 27.224 1.00 66.57 186 ALA A C 1
ATOM 1505 O O . ALA A 1 188 ? 8.070 29.987 28.209 1.00 66.67 186 A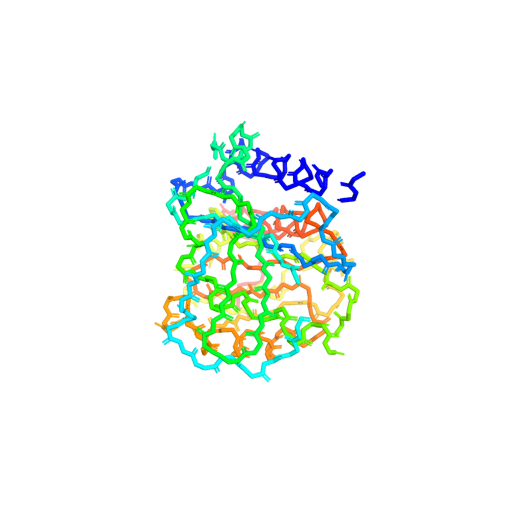LA A O 1
ATOM 1507 N N . VAL A 1 189 ? 9.449 31.372 27.093 1.00 64.48 187 VAL A N 1
ATOM 1508 C CA . VAL A 1 189 ? 10.470 31.377 28.128 1.00 63.30 187 VAL A CA 1
ATOM 1509 C C . VAL A 1 189 ? 10.852 32.808 28.432 1.00 62.48 187 VAL A C 1
ATOM 1510 O O . VAL A 1 189 ? 11.103 33.587 27.516 1.00 62.79 187 VAL A O 1
ATOM 1514 N N . LEU A 1 190 ? 10.894 33.151 29.716 1.00 61.68 188 LEU A N 1
ATOM 1515 C CA . LEU A 1 190 ? 11.258 34.498 30.133 1.00 62.04 188 LEU A CA 1
ATOM 1516 C C . LEU A 1 190 ? 12.712 34.521 30.527 1.00 63.29 188 LEU A C 1
ATOM 1517 O O . LEU A 1 190 ? 13.075 33.891 31.515 1.00 64.40 188 LEU A O 1
ATOM 1522 N N . TRP A 1 191 ? 13.550 35.218 29.760 1.00 64.66 189 TRP A N 1
ATOM 1523 C CA . TRP A 1 191 ? 14.963 35.319 30.121 1.00 65.55 189 TRP A CA 1
ATOM 1524 C C . TRP A 1 191 ? 14.977 36.372 31.196 1.00 67.90 189 TRP A C 1
ATOM 1525 O O . TRP A 1 191 ? 14.935 37.565 30.908 1.00 67.80 189 TRP A O 1
ATOM 1536 N N . ASP A 1 192 ? 15.014 35.921 32.441 1.00 71.08 190 ASP A N 1
ATOM 1537 C CA . ASP A 1 192 ? 15.004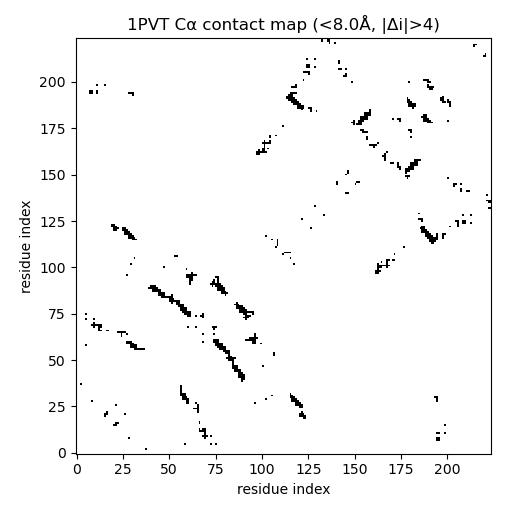 36.823 33.571 1.00 73.57 190 ASP A CA 1
ATOM 1538 C C . ASP A 1 192 ? 15.900 38.031 33.346 1.00 73.98 190 ASP A C 1
ATOM 1539 O O . ASP A 1 192 ? 17.104 37.891 33.121 1.00 74.18 190 ASP A O 1
ATOM 1544 N N . LYS A 1 193 ? 15.282 39.211 33.385 1.00 74.50 191 LYS A N 1
ATOM 1545 C CA . LYS A 1 193 ? 15.972 40.483 33.216 1.00 74.83 191 LYS A CA 1
ATOM 1546 C C . LYS A 1 193 ? 16.223 40.859 31.750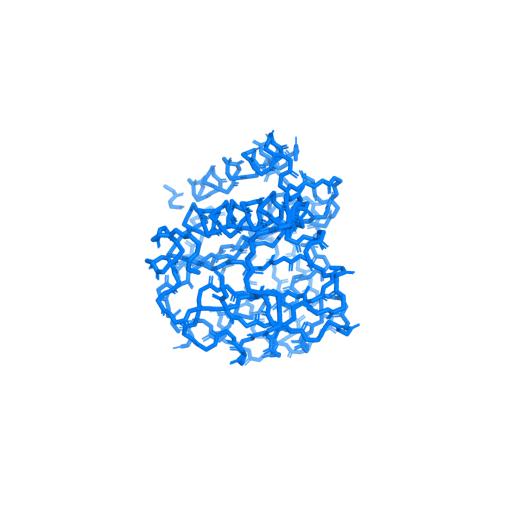 1.00 74.11 191 LYS A C 1
ATOM 1547 O O . LYS A 1 193 ? 16.646 41.979 31.458 1.00 75.17 191 LYS A O 1
ATOM 1553 N N . HIS A 1 194 ? 15.957 39.937 30.828 1.00 72.11 192 HIS A N 1
ATOM 1554 C CA . HIS A 1 194 ? 16.195 40.201 29.409 1.00 69.66 192 HIS A CA 1
ATOM 1555 C C . HIS A 1 194 ? 15.012 39.877 28.515 1.00 67.43 192 HIS A C 1
ATOM 1556 O O . HIS A 1 194 ? 15.154 39.211 27.486 1.00 67.26 192 HIS A O 1
ATOM 1563 N N . GLY A 1 195 ? 13.839 40.343 28.909 1.00 64.27 193 GLY A N 1
ATOM 1564 C CA . GLY A 1 195 ? 12.672 40.104 28.092 1.00 60.33 193 GLY A CA 1
ATOM 1565 C C . GLY A 1 195 ? 12.182 38.678 27.961 1.00 57.11 193 GLY A C 1
ATOM 1566 O O . GLY A 1 195 ? 12.337 37.847 28.854 1.00 57.00 193 GLY A O 1
ATOM 1567 N N . VAL A 1 196 ? 11.596 38.389 26.812 1.00 54.32 194 VAL A N 1
ATOM 1568 C CA . VAL A 1 196 ? 11.028 37.085 26.600 1.00 51.42 194 VAL A CA 1
ATOM 1569 C C . VAL A 1 196 ? 11.224 36.570 25.198 1.00 49.44 194 VAL A C 1
ATOM 1570 O O . VAL A 1 196 ? 11.529 37.326 24.281 1.00 49.21 194 VAL A O 1
ATOM 1574 N N . VAL A 1 197 ? 11.023 35.266 25.059 1.00 48.01 195 VAL A N 1
ATOM 1575 C CA . VAL A 1 197 ? 11.135 34.561 23.796 1.00 47.54 195 VAL A CA 1
ATOM 1576 C C . VAL A 1 197 ? 9.869 33.745 23.627 1.00 46.84 195 VAL A C 1
ATOM 1577 O O . VAL A 1 197 ? 9.505 32.988 24.518 1.00 46.93 195 VAL A O 1
ATOM 1581 N N . ALA A 1 198 ? 9.204 33.883 22.488 1.00 46.56 196 ALA A N 1
ATOM 1582 C CA . ALA A 1 198 ? 7.968 33.146 22.264 1.00 47.57 196 ALA A CA 1
ATOM 1583 C C . ALA A 1 198 ? 8.030 32.278 21.024 1.00 48.14 196 ALA A C 1
ATOM 1584 O O . ALA A 1 198 ? 8.658 32.643 20.031 1.00 49.25 196 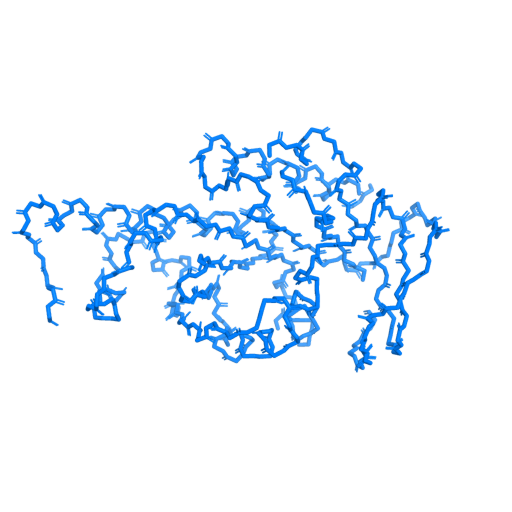ALA A O 1
ATOM 1586 N N . PHE A 1 199 ? 7.357 31.134 21.081 1.00 49.05 197 PHE A N 1
ATOM 1587 C CA . PHE A 1 199 ? 7.361 30.191 19.968 1.00 50.95 197 PHE A CA 1
ATOM 1588 C C . PHE A 1 199 ? 5.951 30.003 19.437 1.00 52.47 197 PHE A C 1
ATOM 1589 O O . PHE A 1 199 ? 4.984 30.400 20.084 1.00 53.76 197 PHE A O 1
ATOM 1597 N N . GLY A 1 200 ? 5.832 29.394 18.262 1.00 53.68 198 GLY A N 1
ATOM 1598 C CA . GLY A 1 200 ? 4.514 29.164 17.705 1.00 55.34 198 GLY A CA 1
ATOM 1599 C C . GLY A 1 200 ? 4.522 28.517 16.337 1.00 56.76 198 GLY A C 1
ATOM 1600 O O . GLY A 1 200 ? 5.557 28.462 15.670 1.00 56.63 198 GLY A O 1
ATOM 1601 N N . LYS A 1 201 ? 3.361 28.025 15.914 1.00 58.63 199 LYS A N 1
ATOM 1602 C CA . LYS A 1 201 ? 3.237 27.391 14.605 1.00 59.87 199 LYS A CA 1
ATOM 1603 C C . LYS A 1 201 ? 3.809 28.333 13.527 1.00 58.47 199 LYS A C 1
ATOM 1604 O O . LYS A 1 201 ? 4.355 27.871 12.528 1.00 59.52 199 LYS A O 1
ATOM 1610 N N . ASP A 1 202 ? 3.667 29.645 13.729 1.00 56.33 200 ASP A N 1
ATOM 1611 C CA . ASP A 1 202 ? 4.187 30.649 12.794 1.00 54.19 200 ASP A CA 1
ATOM 1612 C C . ASP A 1 202 ? 4.478 31.947 13.549 1.00 52.64 200 ASP A C 1
ATOM 1613 O O . ASP A 1 202 ? 3.978 32.146 14.663 1.00 51.32 200 ASP A O 1
ATOM 1618 N N . VAL A 1 203 ? 5.281 32.824 12.948 1.00 50.61 201 VAL A N 1
ATOM 1619 C CA . VAL A 1 203 ? 5.653 34.061 13.614 1.00 49.94 201 VAL A CA 1
ATOM 1620 C C . VAL A 1 203 ? 4.460 34.782 14.217 1.00 51.03 201 VAL A C 1
ATOM 1621 O O . VAL A 1 203 ? 4.510 35.205 15.374 1.00 52.17 201 VAL A O 1
ATOM 1625 N N . ALA A 1 204 ? 3.382 34.906 13.450 1.00 51.19 202 ALA A N 1
ATOM 1626 C CA . ALA A 1 204 ? 2.174 35.578 13.929 1.00 50.86 202 ALA A CA 1
ATOM 1627 C C . ALA A 1 204 ? 1.677 35.001 15.252 1.00 50.51 202 ALA A C 1
ATOM 1628 O O . ALA A 1 204 ? 1.178 35.737 16.104 1.00 51.03 202 ALA A O 1
ATOM 1630 N N . GLU A 1 205 ? 1.797 33.687 15.420 1.00 50.60 203 GLU A N 1
ATOM 1631 C CA . GLU A 1 205 ? 1.355 33.044 16.653 1.00 49.69 203 GLU A CA 1
ATOM 1632 C C . GLU A 1 205 ? 2.320 33.373 17.795 1.00 47.53 203 GLU A C 1
ATOM 1633 O O . GLU A 1 205 ? 1.894 33.583 18.934 1.00 47.00 203 GLU A O 1
ATOM 1639 N N . ALA A 1 206 ? 3.618 33.412 17.492 1.00 44.35 204 ALA A N 1
ATOM 1640 C CA . ALA A 1 206 ? 4.610 33.749 18.501 1.00 41.79 204 ALA A CA 1
ATOM 1641 C C . ALA A 1 206 ? 4.283 35.163 18.977 1.00 41.67 204 ALA A C 1
ATOM 1642 O O . ALA A 1 206 ? 4.164 35.405 20.174 1.00 41.00 204 ALA A O 1
ATOM 1644 N N . TYR A 1 207 ? 4.122 36.092 18.035 1.00 41.69 205 TYR A N 1
ATOM 1645 C CA . TYR A 1 207 ? 3.791 37.472 18.376 1.00 41.46 205 TYR A CA 1
ATOM 1646 C C . TYR A 1 207 ? 2.554 37.539 19.263 1.00 41.96 205 TYR A C 1
ATOM 1647 O O . TYR A 1 207 ? 2.495 38.324 20.208 1.00 43.00 205 TYR A O 1
ATOM 1656 N N . ASP A 1 208 ? 1.556 36.728 18.942 1.00 43.13 206 ASP A N 1
ATOM 1657 C CA . ASP A 1 208 ? 0.326 36.694 19.722 1.00 45.08 206 ASP A CA 1
ATOM 1658 C C . ASP A 1 208 ? 0.566 36.350 21.191 1.00 45.73 206 ASP A C 1
ATOM 1659 O O . ASP A 1 208 ? -0.149 36.823 22.072 1.00 47.04 206 ASP A O 1
ATOM 1664 N N . ARG A 1 209 ? 1.559 35.518 21.464 1.00 45.50 207 ARG A N 1
ATOM 1665 C CA . ARG A 1 209 ? 1.831 35.150 22.843 1.00 44.50 207 ARG A CA 1
ATOM 1666 C C . ARG A 1 209 ? 2.577 36.262 23.576 1.00 43.12 207 ARG A C 1
ATOM 1667 O O . ARG A 1 209 ? 2.437 36.411 24.784 1.00 43.14 207 ARG A O 1
ATOM 1675 N N . VAL A 1 210 ? 3.376 37.038 22.852 1.00 41.74 208 VAL A N 1
ATOM 1676 C CA . VAL A 1 210 ? 4.083 38.147 23.468 1.00 40.07 208 VAL A CA 1
ATOM 1677 C C . VAL A 1 210 ? 3.006 39.104 23.946 1.00 41.79 208 VAL A C 1
ATOM 1678 O O . VAL A 1 210 ? 2.921 39.415 25.131 1.00 41.71 208 VAL A O 1
ATOM 1682 N N . GLU A 1 211 ? 2.172 39.559 23.013 1.00 43.61 209 GLU A N 1
ATOM 1683 C CA . GLU A 1 211 ? 1.077 40.475 23.327 1.00 43.70 209 GLU A CA 1
ATOM 1684 C C . GLU A 1 211 ? 0.362 40.044 24.591 1.00 43.45 209 GLU A C 1
ATOM 1685 O O . GLU A 1 211 ? 0.307 40.781 25.575 1.00 43.82 209 GLU A O 1
ATOM 1691 N N . ILE A 1 212 ? -0.186 38.835 24.557 1.00 44.44 210 ILE A N 1
ATOM 1692 C CA . ILE A 1 212 ? -0.914 38.284 25.694 1.00 44.49 210 ILE A CA 1
ATOM 1693 C C . ILE A 1 212 ? -0.093 38.302 26.984 1.00 44.45 210 ILE A C 1
ATOM 1694 O O . ILE A 1 212 ? -0.572 38.785 28.006 1.00 45.44 210 ILE A O 1
ATOM 1699 N N . LEU A 1 213 ? 1.135 37.798 26.954 1.00 44.08 211 LEU A N 1
ATOM 1700 C CA . LEU A 1 213 ? 1.949 37.835 28.157 1.00 44.76 211 LEU A CA 1
ATOM 1701 C C . LEU A 1 213 ? 2.042 39.264 28.664 1.00 45.66 211 LEU A C 1
ATOM 1702 O O . LEU A 1 213 ? 1.884 39.529 29.856 1.00 45.46 211 LEU A O 1
ATOM 1707 N N . GLU A 1 214 ? 2.296 40.189 27.748 1.00 45.72 212 GLU A N 1
ATOM 1708 C CA . GLU A 1 214 ? 2.404 41.596 28.108 1.00 45.70 212 GLU A CA 1
ATOM 1709 C C . GLU A 1 214 ? 1.137 42.082 28.794 1.00 44.42 212 GLU A C 1
ATOM 1710 O O . GLU A 1 214 ? 1.182 42.692 29.863 1.00 44.31 212 GLU A O 1
ATOM 1716 N N . LYS A 1 215 ? 0.003 41.813 28.159 1.00 43.46 213 LYS A N 1
ATOM 1717 C CA . LYS A 1 215 ? -1.270 42.248 28.693 1.00 43.09 213 LYS A CA 1
ATOM 1718 C C . LYS A 1 215 ? -1.431 41.759 30.111 1.00 42.74 213 LYS A C 1
ATOM 1719 O O . LYS A 1 215 ? -1.788 42.532 30.993 1.00 44.09 213 LYS A O 1
ATOM 1725 N N . ALA A 1 216 ? -1.144 40.484 30.343 1.00 41.80 214 ALA A N 1
ATOM 1726 C CA . ALA A 1 216 ? -1.274 39.927 31.682 1.00 40.58 214 ALA A CA 1
ATOM 1727 C C . ALA A 1 216 ? -0.346 40.631 32.638 1.00 39.52 214 ALA A C 1
ATOM 1728 O O . ALA A 1 216 ? -0.715 40.923 33.764 1.00 39.68 214 ALA A O 1
ATOM 1730 N N . ALA A 1 217 ? 0.869 40.901 32.189 1.00 38.84 215 ALA A N 1
ATOM 1731 C CA . ALA A 1 217 ? 1.827 41.574 33.043 1.00 39.62 215 ALA A CA 1
ATOM 1732 C C . ALA A 1 217 ? 1.278 42.938 33.366 1.00 41.08 215 ALA A C 1
ATOM 1733 O O . ALA A 1 217 ? 1.275 43.366 34.517 1.00 41.91 215 ALA A O 1
ATOM 1735 N N . GLU A 1 218 ? 0.797 43.618 32.335 1.00 42.23 216 GLU A N 1
ATOM 1736 C CA . GLU A 1 218 ? 0.264 44.955 32.500 1.00 43.77 216 GLU A CA 1
ATOM 1737 C C . GLU A 1 218 ? -0.918 45.001 33.454 1.00 44.67 216 GLU A C 1
ATOM 1738 O O . GLU A 1 218 ? -1.022 45.914 34.279 1.00 44.57 216 GLU A O 1
ATOM 1744 N N . ILE A 1 219 ? -1.809 44.022 33.343 1.00 45.46 217 ILE A N 1
ATOM 1745 C CA . ILE A 1 219 ? -2.968 43.954 34.224 1.00 45.83 217 ILE A CA 1
ATOM 1746 C C . ILE A 1 219 ? -2.505 43.703 35.659 1.00 46.98 217 ILE A C 1
ATOM 1747 O O . ILE A 1 219 ? -2.995 44.321 36.597 1.00 46.62 217 ILE A O 1
ATOM 1752 N N . LEU A 1 220 ? -1.556 42.787 35.828 1.00 48.45 218 LEU A N 1
ATOM 1753 C CA . LEU A 1 220 ? -1.036 42.472 37.153 1.00 48.92 218 LEU A CA 1
ATOM 1754 C C . LEU A 1 220 ? -0.516 43.742 37.791 1.00 50.41 218 LEU A C 1
ATOM 1755 O O . LEU A 1 220 ? -0.912 44.115 38.897 1.00 51.43 218 LEU A O 1
ATOM 1760 N N . LEU A 1 221 ? 0.373 44.409 37.068 1.00 51.26 219 LEU A N 1
ATOM 1761 C CA . LEU A 1 221 ? 0.977 45.632 37.550 1.00 51.98 219 LEU A CA 1
ATOM 1762 C C . LEU A 1 221 ? 0.002 46.727 37.915 1.00 52.06 219 LEU A C 1
ATOM 1763 O O . LEU A 1 221 ? 0.224 47.451 38.872 1.00 53.16 219 LEU A O 1
ATOM 1768 N N . ARG A 1 222 ? -1.080 46.869 37.174 1.00 52.63 220 ARG A N 1
ATOM 1769 C CA . ARG A 1 222 ? -2.013 47.916 37.528 1.00 54.64 220 ARG A CA 1
ATOM 1770 C C . ARG A 1 222 ? -2.775 47.523 38.777 1.00 54.50 220 ARG A C 1
ATOM 1771 O O . ARG A 1 222 ? -3.095 48.368 39.610 1.00 55.07 220 ARG A O 1
ATOM 1779 N N . VAL A 1 223 ? -3.076 46.238 38.906 1.00 53.28 221 VAL A N 1
ATOM 1780 C CA . VAL A 1 223 ? -3.803 45.782 40.071 1.00 53.99 221 VAL A CA 1
ATOM 1781 C C . VAL A 1 223 ? -2.982 46.031 41.312 1.00 54.93 221 VAL A C 1
ATOM 1782 O O . VAL A 1 223 ? -3.510 46.464 42.323 1.00 56.00 221 VAL A O 1
ATOM 1786 N N . LEU A 1 224 ? -1.686 45.758 41.234 1.00 56.89 222 LEU A N 1
ATOM 1787 C CA . LEU A 1 224 ? -0.803 45.980 42.371 1.00 58.73 222 LEU A CA 1
ATOM 1788 C C . LEU A 1 224 ? -0.704 47.465 42.660 1.00 61.75 222 LEU A C 1
ATOM 1789 O O . LEU A 1 224 ? -0.482 47.871 43.793 1.00 62.24 222 LEU A O 1
ATOM 1794 N N . SER A 1 225 ? -0.873 48.269 41.616 1.00 65.82 223 SER A N 1
ATOM 1795 C CA . SER A 1 225 ? -0.812 49.724 41.723 1.00 70.32 223 SER A CA 1
ATOM 1796 C C . SER A 1 225 ? -2.000 50.307 42.481 1.00 73.22 223 SER A C 1
ATOM 1797 O O . SER A 1 225 ? -2.144 51.525 42.589 1.00 74.65 223 SER A O 1
ATOM 1800 N N . LEU A 1 226 ? -2.852 49.432 42.999 1.00 76.30 224 LEU A N 1
ATOM 1801 C CA . LEU A 1 226 ? -4.013 49.852 43.768 1.00 78.67 224 LEU A CA 1
ATOM 1802 C C . LEU A 1 226 ? -4.046 49.016 45.044 1.00 82.24 224 LEU A C 1
ATOM 1803 O O . LEU A 1 226 ? -4.984 49.110 45.841 1.00 81.65 224 LEU A O 1
ATOM 1808 N N . GLY A 1 227 ? -3.002 48.202 45.214 1.00 86.94 225 GLY A N 1
ATOM 1809 C CA . GLY A 1 227 ? -2.873 47.322 46.366 1.00 92.55 225 GLY A CA 1
ATOM 1810 C C . GLY A 1 227 ? -4.031 46.350 46.539 1.00 96.79 225 GLY A C 1
ATOM 1811 O O . GLY A 1 227 ? -4.788 46.477 47.505 1.00 97.92 225 GLY A O 1
ATOM 1812 N N . ARG A 1 228 ? -4.175 45.379 45.630 1.00 100.24 226 ARG A N 1
ATOM 1813 C CA . ARG A 1 228 ? -5.278 44.414 45.720 1.00 104.59 226 ARG A CA 1
ATOM 1814 C C . ARG A 1 228 ? -5.055 43.042 45.063 1.00 107.19 226 ARG A C 1
ATOM 1815 O O . ARG A 1 228 ? -5.668 42.763 44.031 1.00 107.93 226 ARG A O 1
ATOM 1823 N N . ASN A 1 229 ? -4.219 42.181 45.647 1.00 110.19 227 ASN A N 1
ATOM 1824 C CA . ASN A 1 229 ? -3.979 40.843 45.077 1.00 112.78 227 ASN A CA 1
ATOM 1825 C C . ASN A 1 229 ? -2.833 40.093 45.764 1.00 114.43 227 ASN A C 1
ATOM 1826 O O . ASN A 1 229 ? -1.903 40.716 46.284 1.00 114.84 227 ASN A O 1
ATOM 1831 N N . PRO A 1 230 ? -2.882 38.740 45.756 1.00 115.87 228 PRO A N 1
ATOM 1832 C CA . PRO A 1 230 ? -1.895 37.820 46.354 1.00 116.82 228 PRO A CA 1
ATOM 1833 C C . PRO A 1 230 ? -0.413 38.056 46.002 1.00 117.70 228 PRO A C 1
ATOM 1834 O O . PRO A 1 230 ? 0.098 37.490 45.032 1.00 118.23 228 PRO A O 1
ATOM 1838 N N . THR A 1 231 ? 0.269 38.876 46.806 1.00 118.33 229 THR A N 1
ATOM 1839 C CA . THR A 1 231 ? 1.689 39.188 46.606 1.00 117.60 229 THR A CA 1
ATOM 1840 C C . THR A 1 231 ? 2.541 37.994 47.031 1.00 117.58 229 THR A C 1
ATOM 1841 O O . THR A 1 231 ? 3.324 37.460 46.244 1.00 116.95 229 THR A O 1
ATOM 1845 N N . GLY A 1 232 ? 2.379 37.589 48.286 1.00 117.52 230 GLY A N 1
ATOM 1846 C CA . GLY A 1 232 ? 3.110 36.450 48.802 1.00 117.64 230 GLY A CA 1
ATOM 1847 C C . GLY A 1 232 ? 2.242 35.202 48.757 1.00 118.03 230 GLY A C 1
ATOM 1848 O O . GLY A 1 232 ? 2.646 34.213 48.105 1.00 118.30 230 GLY A O 1
#

Sequence (224 aa):
GHRETIREIQKVAYWLAIKGLSEANAGNISVRLDERPEGYEVKSVNEYGFDYDGPEYLLITATGSRREVYEDDSKICLLHVLPGKHYEILHGNGKPTSEFPTHLIHAKFKENPEKKAIVHTHPLNLLTLNLEEFQELLPKKIHPEVLIFFPQGISVVEFEKPGSVELGLKTVEKSEGKDAVLWDKHGVVAFGKDVAEAYDRVEILEKAAEILLRVLSLGRNPTG

InterPro domains:
  IPR001303 Class II aldolase/adducin N-terminal [PF00596] (7-219)
  IPR001303 Class II aldolase/adducin N-terminal [SM01007] (6-219)
  IPR036409 Class II aldolase/adducin N-terminal domain superfamily [G3DSA:3.40.225.10] (1-236)
  IPR036409 Class II aldolase/adducin N-terminal domain superfamily [SSF53639] (2-227)
  IPR050197 Aldolase class II family, sugar metabolism enzymes [PTHR22789] (2-229)

B-factor: mean 69.48, std 19.76, range [27.85, 131.16]

Radius of gyration: 17.49 Å; Cα contacts (8 Å, |Δi|>4): 432; chains: 1; bounding box: 40×33×54 Å

Solvent-accessible surface area: 11082 Å² total

Foldseek 3Di:
DVVVLLLVVLVLLQVCVVVVQADQAQKKKKFADDDDDPLAAFPFKDFQVDFFDFDKWMKMFAARDHNPCSPPVLRIWIKIDDGGGMITTRGHDHHHYLLVLLVCLQRVVVCCVLWGMKIFHAGPLVLVCVDPLSPVCQPVCVDVLQCVLWVPGEEEFADDDRSHNVNNVRCNVRCPVTAKYQDVNRGIMGIGSGHVSRSSNSVVVSVSSVVSVVCVVVPDDDSD